Protein AF-0000000087667226 (afdb_homodimer)

Solvent-accessible surface area (backbone atoms only — not comparable to full-atom values): 12776 Å² total; per-residue (Å²): 130,54,71,68,56,54,49,50,52,36,51,47,30,36,56,50,12,54,42,50,45,32,61,71,40,35,58,61,20,32,36,84,83,14,40,40,36,32,63,51,97,90,36,82,41,79,30,47,42,67,56,47,51,52,58,41,58,73,46,82,51,55,62,91,86,65,77,75,61,69,46,78,76,43,79,46,76,50,92,55,28,33,45,32,34,33,36,38,60,54,98,90,40,44,33,44,33,42,36,34,32,42,50,54,97,90,37,68,24,31,49,33,38,40,39,29,66,59,133,131,53,71,67,56,52,51,50,51,34,52,47,32,36,55,50,14,55,42,50,44,32,61,70,40,36,58,60,22,34,36,84,83,13,40,40,35,33,63,51,96,89,35,82,42,80,30,46,40,66,56,48,50,51,58,40,58,73,45,83,51,56,61,90,86,65,77,76,62,69,45,79,78,44,80,46,77,50,92,53,28,34,46,31,33,35,37,37,59,56,98,92,40,45,34,44,32,42,36,34,31,42,49,52,97,91,38,70,26,30,50,34,37,40,38,28,66,58,133

pLDDT: mean 97.83, std 1.99, range [86.5, 99.0]

Nearest PDB structures (foldseek):
  3fka-assembly1_D  TM=9.225E-01  e=1.330E-14  Ruegeria pomeroyi DSS-3
  6w3w-assembly1_A  TM=7.739E-01  e=3.684E-07  synthetic construct
  2rcd-assembly2_C  TM=7.079E-01  e=7.218E-06  Pectobacterium atrosepticum SCRI1043
  4q53-assembly1_A  TM=7.037E-01  e=1.474E-05  Bacteroides uniformis ATCC 8492
  6bjt-assembly1_A  TM=6.567E-01  e=1.474E-05  Pseudomonas sp. EGD-AKN5

Secondary structure (DSSP, 8-state):
--HHHHHHHHHHHHHHHHHTT-HHHHHHHEEEEEEEEEEETTEEEEEEHHHHHHHHHTSPPPPTT----EEEEEEEEETTEEEEEEEEEETTEEEEEEEEEEEETTEEEEEEEEEEE--/--HHHHHHHHHHHHHHHHHTT-HHHHHHHEEEEEEEEEEETTEEEEEEHHHHHHHHHTSPPPPTT----EEEEEEEEETTEEEEEEEEEETTEEEEEEEEEEEETTEEEEEEEEEEE--

Structure (mmCIF, N/CA/C/O backbone):
data_AF-0000000087667226-model_v1
#
loop_
_entity.id
_entity.type
_entity.pdbx_description
1 polymer 'Nuclear transport factor 2 family protein'
#
loop_
_atom_site.group_PDB
_atom_site.id
_atom_site.type_symbol
_atom_site.label_atom_id
_atom_site.label_alt_id
_atom_site.label_comp_id
_atom_site.label_asym_id
_atom_site.label_entity_id
_atom_site.label_seq_id
_atom_site.pdbx_PDB_ins_code
_atom_site.Cartn_x
_atom_site.Cartn_y
_atom_site.Cartn_z
_atom_site.occupancy
_atom_site.B_iso_or_equiv
_atom_site.auth_seq_id
_atom_site.auth_comp_id
_atom_site.auth_asym_id
_atom_site.auth_atom_id
_atom_site.pdbx_PDB_model_num
ATOM 1 N N . MET A 1 1 ? 23.781 8.516 1.259 1 88.44 1 MET A N 1
ATOM 2 C CA . MET A 1 1 ? 22.531 8.445 1.999 1 88.44 1 MET A CA 1
ATOM 3 C C . MET A 1 1 ? 21.969 7.023 1.978 1 88.44 1 MET A C 1
ATOM 5 O O . MET A 1 1 ? 21.969 6.371 0.934 1 88.44 1 MET A O 1
ATOM 9 N N . SER A 1 2 ? 21.609 6.539 3.121 1 96.38 2 SER A N 1
ATOM 10 C CA . SER A 1 2 ? 21.047 5.195 3.168 1 96.38 2 SER A CA 1
ATOM 11 C C . SER A 1 2 ? 19.656 5.164 2.561 1 96.38 2 SER A C 1
ATOM 13 O O . SER A 1 2 ? 19.031 6.211 2.371 1 96.38 2 SER A O 1
ATOM 15 N N . GLU A 1 3 ? 19.219 4.004 2.145 1 98.06 3 GLU A N 1
ATOM 16 C CA . GLU A 1 3 ? 17.859 3.855 1.634 1 98.06 3 GLU A CA 1
ATOM 17 C C . GLU A 1 3 ? 16.828 4.324 2.658 1 98.06 3 GLU A C 1
ATOM 19 O O . GLU A 1 3 ? 15.852 4.984 2.307 1 98.06 3 GLU A O 1
ATOM 24 N N . GLU A 1 4 ? 17.031 3.941 3.918 1 98.31 4 GLU A N 1
ATOM 25 C CA . GLU A 1 4 ? 16.141 4.367 4.984 1 98.31 4 GLU A CA 1
ATOM 26 C C . GLU A 1 4 ? 16.094 5.887 5.094 1 98.31 4 GLU A C 1
ATOM 28 O O . GLU A 1 4 ? 15.016 6.473 5.254 1 98.31 4 GLU A O 1
ATOM 33 N N . GLN A 1 5 ? 17.188 6.543 5 1 98.25 5 GLN A N 1
ATOM 34 C CA . GLN A 1 5 ? 17.234 8 5.066 1 98.25 5 GLN A CA 1
ATOM 35 C C . GLN A 1 5 ? 16.5 8.625 3.889 1 98.25 5 GLN A C 1
ATOM 37 O O . GLN A 1 5 ? 15.797 9.625 4.055 1 98.25 5 GLN A O 1
ATOM 42 N N . ALA A 1 6 ? 16.734 8.047 2.752 1 98.69 6 ALA A N 1
ATOM 43 C CA . ALA A 1 6 ? 16.047 8.547 1.565 1 98.69 6 ALA A CA 1
ATOM 44 C C . ALA A 1 6 ? 14.531 8.422 1.712 1 98.69 6 ALA A C 1
ATOM 46 O O . ALA A 1 6 ? 13.789 9.336 1.347 1 98.69 6 ALA A O 1
ATOM 47 N N . ILE A 1 7 ? 14.047 7.348 2.256 1 98.88 7 ILE A N 1
ATOM 48 C CA . ILE A 1 7 ? 12.625 7.109 2.475 1 98.88 7 ILE A CA 1
ATOM 49 C C . ILE A 1 7 ? 12.094 8.086 3.521 1 98.88 7 ILE A C 1
ATOM 51 O O . ILE A 1 7 ? 11.023 8.68 3.34 1 98.88 7 ILE A O 1
ATOM 55 N N . ARG A 1 8 ? 12.852 8.266 4.57 1 98.75 8 ARG A N 1
ATOM 56 C CA . ARG A 1 8 ? 12.453 9.227 5.594 1 98.75 8 ARG A CA 1
ATOM 57 C C . ARG A 1 8 ? 12.312 10.625 5.008 1 98.75 8 ARG A C 1
ATOM 59 O O . ARG A 1 8 ? 11.422 11.383 5.406 1 98.75 8 ARG A O 1
ATOM 66 N N . ALA A 1 9 ? 13.203 10.969 4.121 1 98.62 9 ALA A N 1
ATOM 67 C CA . ALA A 1 9 ? 13.117 12.273 3.469 1 98.62 9 ALA A CA 1
ATOM 68 C C . ALA A 1 9 ? 11.82 12.414 2.68 1 98.62 9 ALA A C 1
ATOM 70 O O . ALA A 1 9 ? 11.211 13.484 2.664 1 98.62 9 ALA A O 1
ATOM 71 N N . VAL A 1 10 ? 11.367 11.367 2.029 1 98.94 10 VAL A N 1
ATOM 72 C CA . VAL A 1 10 ? 10.109 11.383 1.296 1 98.94 10 VAL A CA 1
ATOM 73 C C . VAL A 1 10 ? 8.945 11.586 2.268 1 98.94 10 VAL A C 1
ATOM 75 O O . VAL A 1 10 ? 8.039 12.375 2.004 1 98.94 10 VAL A O 1
ATOM 78 N N . ILE A 1 11 ? 8.984 10.875 3.406 1 98.81 11 ILE A N 1
ATOM 79 C CA . ILE A 1 11 ? 7.93 10.992 4.406 1 98.81 11 ILE A CA 1
ATOM 80 C C . ILE A 1 11 ? 7.887 12.414 4.953 1 98.81 11 ILE A C 1
ATOM 82 O O . ILE A 1 11 ? 6.809 12.969 5.184 1 98.81 11 ILE A O 1
ATOM 86 N N . HIS A 1 12 ? 9.023 13.008 5.148 1 98.12 12 HIS A N 1
ATOM 87 C CA . HIS A 1 12 ? 9.086 14.391 5.609 1 98.12 12 HIS A CA 1
ATOM 88 C C . HIS A 1 12 ? 8.469 15.336 4.59 1 98.12 12 HIS A C 1
ATOM 90 O O . HIS A 1 12 ? 7.742 16.266 4.957 1 98.12 12 HIS A O 1
ATOM 96 N N . LEU A 1 13 ? 8.789 15.141 3.311 1 98.56 13 LEU A N 1
ATOM 97 C CA . LEU A 1 13 ? 8.164 15.945 2.262 1 98.56 13 LEU A CA 1
ATOM 98 C C . LEU A 1 13 ? 6.645 15.836 2.324 1 98.56 13 LEU A C 1
ATOM 100 O O . LEU A 1 13 ? 5.945 16.844 2.195 1 98.56 13 LEU A O 1
ATOM 104 N N . TYR A 1 14 ? 6.148 14.633 2.523 1 98.88 14 TYR A N 1
ATOM 105 C CA . TYR A 1 14 ? 4.715 14.367 2.58 1 98.88 14 TYR A CA 1
ATOM 106 C C . TYR A 1 14 ? 4.07 15.094 3.756 1 98.88 14 TYR A C 1
ATOM 108 O O . TYR A 1 14 ? 3.178 15.922 3.568 1 98.88 14 TYR A O 1
ATOM 116 N N . VAL A 1 15 ? 4.598 14.828 4.977 1 98.62 15 VAL A N 1
ATOM 117 C CA . VAL A 1 15 ? 3.967 15.352 6.184 1 98.62 15 VAL A CA 1
ATOM 118 C C . VAL A 1 15 ? 4.098 16.875 6.223 1 98.62 15 VAL A C 1
ATOM 120 O O . VAL A 1 15 ? 3.135 17.578 6.531 1 98.62 15 VAL A O 1
ATOM 123 N N . ASP A 1 16 ? 5.281 17.391 5.863 1 97.25 16 ASP A N 1
ATOM 124 C CA . ASP A 1 16 ? 5.457 18.844 5.789 1 97.25 16 ASP A CA 1
ATOM 125 C C . ASP A 1 16 ? 4.57 19.453 4.707 1 97.25 16 ASP A C 1
ATOM 127 O O . ASP A 1 16 ? 3.986 20.516 4.906 1 97.25 16 ASP A O 1
ATOM 131 N N . GLY A 1 17 ? 4.535 18.781 3.555 1 98.44 17 GLY A N 1
ATOM 132 C CA . GLY A 1 17 ? 3.676 19.25 2.48 1 98.44 17 GLY A CA 1
ATOM 133 C C . GLY A 1 17 ? 2.223 19.391 2.895 1 98.44 17 GLY A C 1
ATOM 134 O O . GLY A 1 17 ? 1.556 20.359 2.535 1 98.44 17 GLY A O 1
ATOM 135 N N . MET A 1 18 ? 1.731 18.422 3.615 1 98.44 18 MET A N 1
ATOM 136 C CA . MET A 1 18 ? 0.368 18.469 4.137 1 98.44 18 MET A CA 1
ATOM 137 C C . MET A 1 18 ? 0.204 19.609 5.133 1 98.44 18 MET A C 1
ATOM 139 O O . MET A 1 18 ? -0.714 20.422 5.008 1 98.44 18 MET A O 1
ATOM 143 N N . ALA A 1 19 ? 1.109 19.703 6.121 1 97.69 19 ALA A N 1
ATOM 144 C CA . ALA A 1 19 ? 1.004 20.656 7.223 1 97.69 19 ALA A CA 1
ATOM 145 C C . ALA A 1 19 ? 1.061 22.094 6.711 1 97.69 19 ALA A C 1
ATOM 147 O O . ALA A 1 19 ? 0.353 22.969 7.215 1 97.69 19 ALA A O 1
ATOM 148 N N . PHE A 1 20 ? 1.845 22.328 5.645 1 97.94 20 PHE A N 1
ATOM 149 C CA . PHE A 1 20 ? 2.105 23.703 5.238 1 97.94 20 PHE A CA 1
ATOM 150 C C . PHE A 1 20 ? 1.522 23.984 3.857 1 97.94 20 PHE A C 1
ATOM 152 O O . PHE A 1 20 ? 1.883 24.969 3.213 1 97.94 20 PHE A O 1
ATOM 159 N N . ALA A 1 21 ? 0.718 23.109 3.357 1 97.81 21 ALA A N 1
ATOM 160 C CA . ALA A 1 21 ? 0.056 23.234 2.062 1 97.81 21 ALA A CA 1
ATOM 161 C C . ALA A 1 21 ? 1.069 23.516 0.953 1 97.81 21 ALA A C 1
ATOM 163 O O . ALA A 1 21 ? 0.921 24.469 0.19 1 97.81 21 ALA A O 1
ATOM 164 N N . ASN A 1 22 ? 2.078 22.734 0.959 1 98.19 22 ASN A N 1
ATOM 165 C CA . ASN A 1 22 ? 3.145 22.844 -0.032 1 98.19 22 ASN A CA 1
ATOM 166 C C . ASN A 1 22 ? 2.926 21.875 -1.191 1 98.19 22 ASN A C 1
ATOM 168 O O . ASN A 1 22 ? 3.396 20.734 -1.154 1 98.19 22 ASN A O 1
ATOM 172 N N . GLU A 1 23 ? 2.287 22.344 -2.225 1 98.5 23 GLU A N 1
ATOM 173 C CA . GLU A 1 23 ? 1.884 21.5 -3.346 1 98.5 23 GLU A CA 1
ATOM 174 C C . GLU A 1 23 ? 3.098 20.891 -4.039 1 98.5 23 GLU A C 1
ATOM 176 O O . GLU A 1 23 ? 3.129 19.688 -4.305 1 98.5 23 GLU A O 1
ATOM 181 N N . PRO A 1 24 ? 4.164 21.656 -4.363 1 98.56 24 PRO A N 1
ATOM 182 C CA . PRO A 1 24 ? 5.336 21.047 -5 1 98.56 24 PRO A CA 1
ATOM 183 C C . PRO A 1 24 ? 5.934 19.906 -4.172 1 98.56 24 PRO A C 1
ATOM 185 O O . PRO A 1 24 ? 6.352 18.891 -4.727 1 98.56 24 PRO A O 1
ATOM 188 N N . ALA A 1 25 ? 6.004 20.031 -2.869 1 98.62 25 ALA A N 1
ATOM 189 C CA . ALA A 1 25 ? 6.527 18.984 -1.999 1 98.62 25 ALA A CA 1
ATOM 190 C C . ALA A 1 25 ? 5.684 17.719 -2.094 1 98.62 25 ALA A C 1
ATOM 192 O O . ALA A 1 25 ? 6.219 16.609 -2.156 1 98.62 25 ALA A O 1
ATOM 193 N N . LEU A 1 26 ? 4.34 17.922 -2.104 1 98.88 26 LEU A N 1
ATOM 194 C CA . LEU A 1 26 ? 3.434 16.781 -2.189 1 98.88 26 LEU A CA 1
ATOM 195 C C . LEU A 1 26 ? 3.566 16.094 -3.535 1 98.88 26 LEU A C 1
ATOM 197 O O . LEU A 1 26 ? 3.576 14.852 -3.602 1 98.88 26 LEU A O 1
ATOM 201 N N . LYS A 1 27 ? 3.715 16.875 -4.594 1 98.75 27 LYS A N 1
ATOM 202 C CA . LYS A 1 27 ? 3.869 16.297 -5.926 1 98.75 27 LYS A CA 1
ATOM 203 C C . LYS A 1 27 ? 5.195 15.562 -6.055 1 98.75 27 LYS A C 1
ATOM 205 O O . LYS A 1 27 ? 5.312 14.617 -6.836 1 98.75 27 LYS A O 1
ATOM 210 N N . LYS A 1 28 ? 6.184 15.984 -5.332 1 98.56 28 LYS A N 1
ATOM 211 C CA . LYS A 1 28 ? 7.473 15.305 -5.309 1 98.56 28 LYS A CA 1
ATOM 212 C C . LYS A 1 28 ? 7.395 14.008 -4.496 1 98.56 28 LYS A C 1
ATOM 214 O O . LYS A 1 28 ? 8.031 13.016 -4.844 1 98.56 28 LYS A O 1
ATOM 219 N N . ALA A 1 29 ? 6.621 13.977 -3.412 1 98.88 29 ALA A N 1
ATOM 220 C CA . ALA A 1 29 ? 6.535 12.844 -2.498 1 98.88 29 ALA A CA 1
ATOM 221 C C . ALA A 1 29 ? 5.723 11.703 -3.113 1 98.88 29 ALA A C 1
ATOM 223 O O . ALA A 1 29 ? 6.047 10.531 -2.932 1 98.88 29 ALA A O 1
ATOM 224 N N . PHE A 1 30 ? 4.664 12.055 -3.918 1 98.94 30 PHE A N 1
ATOM 225 C CA . PHE A 1 30 ? 3.732 11.062 -4.441 1 98.94 30 PHE A CA 1
ATOM 226 C C . PHE A 1 30 ? 3.939 10.859 -5.941 1 98.94 30 PHE A C 1
ATOM 228 O O . PHE A 1 30 ? 4.117 11.828 -6.68 1 98.94 30 PHE A O 1
ATOM 235 N N . HIS A 1 31 ? 3.951 9.609 -6.352 1 98.88 31 HIS A N 1
ATOM 236 C CA . HIS A 1 31 ? 3.836 9.336 -7.781 1 98.88 31 HIS A CA 1
ATOM 237 C C . HIS A 1 31 ? 2.545 9.914 -8.352 1 98.88 31 HIS A C 1
ATOM 239 O O . HIS A 1 31 ? 1.529 9.977 -7.656 1 98.88 31 HIS A O 1
ATOM 245 N N . ARG A 1 32 ? 2.582 10.289 -9.594 1 98.5 32 ARG A N 1
ATOM 246 C CA . ARG A 1 32 ? 1.44 10.953 -10.219 1 98.5 32 ARG A CA 1
ATOM 247 C C . ARG A 1 32 ? 0.219 10.039 -10.227 1 98.5 32 ARG A C 1
ATOM 249 O O . ARG A 1 32 ? -0.918 10.516 -10.195 1 98.5 32 ARG A O 1
ATOM 256 N N . GLN A 1 33 ? 0.373 8.719 -10.227 1 98.56 33 GLN A N 1
ATOM 257 C CA . GLN A 1 33 ? -0.72 7.758 -10.32 1 98.56 33 GLN A CA 1
ATOM 258 C C . GLN A 1 33 ? -1.116 7.238 -8.945 1 98.56 33 GLN A C 1
ATOM 260 O O . GLN A 1 33 ? -1.946 6.336 -8.828 1 98.56 33 GLN A O 1
ATOM 265 N N . ALA A 1 34 ? -0.524 7.777 -7.902 1 98.88 34 ALA A N 1
ATOM 266 C CA . ALA A 1 34 ? -0.782 7.289 -6.551 1 98.88 34 ALA A CA 1
ATOM 267 C C . ALA A 1 34 ? -2.256 7.438 -6.188 1 98.88 34 ALA A C 1
ATOM 269 O O . ALA A 1 34 ? -2.924 8.367 -6.645 1 98.88 34 ALA A O 1
ATOM 270 N N . ALA A 1 35 ? -2.736 6.551 -5.383 1 98.81 35 ALA A N 1
ATOM 271 C CA . ALA A 1 35 ? -4.082 6.637 -4.82 1 98.81 35 ALA A CA 1
ATOM 272 C C . ALA A 1 35 ? -4.035 6.797 -3.305 1 98.81 35 ALA A C 1
ATOM 274 O O . ALA A 1 35 ? -3.135 6.27 -2.646 1 98.81 35 ALA A O 1
ATOM 275 N N . ILE A 1 36 ? -4.926 7.492 -2.77 1 98.94 36 ILE A N 1
ATOM 276 C CA . ILE A 1 36 ? -5.156 7.668 -1.34 1 98.94 36 ILE A CA 1
ATOM 277 C C . ILE A 1 36 ? -6.492 7.035 -0.95 1 98.94 36 ILE A C 1
ATOM 279 O O . ILE A 1 36 ? -7.547 7.453 -1.435 1 98.94 36 ILE A O 1
ATOM 283 N N . VAL A 1 37 ? -6.441 6.09 -0.077 1 98.94 37 VAL A N 1
ATOM 284 C CA . VAL A 1 37 ? -7.617 5.262 0.166 1 98.94 37 VAL A CA 1
ATOM 285 C C . VAL A 1 37 ? -7.848 5.117 1.668 1 98.94 37 VAL A C 1
ATOM 287 O O . VAL A 1 37 ? -6.895 4.961 2.438 1 98.94 37 VAL A O 1
ATOM 290 N N . GLY A 1 38 ? -8.992 5.168 2.131 1 98.88 38 GLY A N 1
ATOM 291 C CA . GLY A 1 38 ? -9.391 4.934 3.508 1 98.88 38 GLY A CA 1
ATOM 292 C C . GLY A 1 38 ? -10.891 5.07 3.73 1 98.88 38 GLY A C 1
ATOM 293 O O . GLY A 1 38 ? -11.648 5.258 2.777 1 98.88 38 GLY A O 1
ATOM 294 N N . ASN A 1 39 ? -11.336 4.785 4.926 1 98.56 39 ASN A N 1
ATOM 295 C CA . ASN A 1 39 ? -12.719 5.07 5.312 1 98.56 39 ASN A CA 1
ATOM 296 C C . ASN A 1 39 ? -12.859 6.48 5.887 1 98.56 39 ASN A C 1
ATOM 298 O O . ASN A 1 39 ? -12.141 6.852 6.816 1 98.56 39 ASN A O 1
ATOM 302 N N . PHE A 1 40 ? -13.688 7.184 5.242 1 97.31 40 PHE A N 1
ATOM 303 C CA . PHE A 1 40 ? -13.953 8.547 5.699 1 97.31 40 PHE A CA 1
ATOM 304 C C . PHE A 1 40 ? -15.453 8.789 5.824 1 97.31 40 PHE A C 1
ATOM 306 O O . PHE A 1 40 ? -16.188 8.672 4.844 1 97.31 40 PHE A O 1
ATOM 313 N N . GLN A 1 41 ? -15.906 9.148 7.059 1 91.81 41 GLN A N 1
ATOM 314 C CA . GLN A 1 41 ? -17.297 9.469 7.332 1 91.81 41 GLN A CA 1
ATOM 315 C C . GLN A 1 41 ? -18.219 8.344 6.871 1 91.81 41 GLN A C 1
ATOM 317 O O . GLN A 1 41 ? -19.203 8.586 6.156 1 91.81 41 GLN A O 1
ATOM 322 N N . GLY A 1 42 ? -17.781 7.164 7.051 1 91.69 42 GLY A N 1
ATOM 323 C CA . GLY A 1 42 ? -18.641 6.004 6.883 1 91.69 42 GLY A CA 1
ATOM 324 C C . GLY A 1 42 ? -18.594 5.418 5.484 1 91.69 42 GLY A C 1
ATOM 325 O O . GLY A 1 42 ? -19.312 4.469 5.176 1 91.69 42 GLY A O 1
ATOM 326 N N . ALA A 1 43 ? -17.781 5.969 4.594 1 96.88 43 ALA A N 1
ATOM 327 C CA . ALA A 1 43 ? -17.672 5.449 3.234 1 96.88 43 ALA A CA 1
ATOM 328 C C . ALA A 1 43 ? -16.203 5.32 2.812 1 96.88 43 ALA A C 1
ATOM 330 O O . ALA A 1 43 ? -15.344 6.016 3.346 1 96.88 43 ALA A O 1
ATOM 331 N N . VAL A 1 44 ? -16.016 4.434 1.842 1 98.44 44 VAL A N 1
ATOM 332 C CA . VAL A 1 44 ? -14.68 4.312 1.275 1 98.44 44 VAL A CA 1
ATOM 333 C C . VAL A 1 44 ? -14.359 5.555 0.451 1 98.44 44 VAL A C 1
ATOM 335 O O . VAL A 1 44 ? -15.125 5.938 -0.437 1 98.44 44 VAL A O 1
ATOM 338 N N . GLU A 1 45 ? -13.336 6.188 0.767 1 98.69 45 GLU A N 1
ATOM 339 C CA . GLU A 1 45 ? -12.773 7.281 -0.024 1 98.69 45 GLU A CA 1
ATOM 340 C C . GLU A 1 45 ? -11.609 6.801 -0.884 1 98.69 45 GLU A C 1
ATOM 342 O O . GLU A 1 45 ? -10.734 6.074 -0.406 1 98.69 45 GLU A O 1
ATOM 347 N N . TRP A 1 46 ? -11.672 7.137 -2.131 1 98.75 46 TRP A N 1
ATOM 348 C CA . TRP A 1 46 ? -10.617 6.867 -3.109 1 98.75 46 TRP A CA 1
ATOM 349 C C . TRP A 1 46 ? -10.25 8.133 -3.873 1 98.75 46 TRP A C 1
ATOM 351 O O . TRP A 1 46 ? -11.016 8.602 -4.727 1 98.75 46 TRP A O 1
ATOM 361 N N . LEU A 1 47 ? -9.062 8.68 -3.58 1 98.88 47 LEU A N 1
ATOM 362 C CA . LEU A 1 47 ? -8.633 9.922 -4.215 1 98.88 47 LEU A CA 1
ATOM 363 C C . LEU A 1 47 ? -7.418 9.688 -5.102 1 98.88 47 LEU A C 1
ATOM 365 O O . LEU A 1 47 ? -6.535 8.898 -4.758 1 98.88 47 LEU A O 1
ATOM 369 N N . SER A 1 48 ? -7.449 10.398 -6.191 1 98.81 48 SER A N 1
ATOM 370 C CA . SER A 1 48 ? -6.191 10.547 -6.918 1 98.81 48 SER A CA 1
ATOM 371 C C . SER A 1 48 ? -5.215 11.445 -6.16 1 98.81 48 SER A C 1
ATOM 373 O O . SER A 1 48 ? -5.609 12.148 -5.23 1 98.81 48 SER A O 1
ATOM 375 N N . ARG A 1 49 ? -3.984 11.367 -6.551 1 98.81 49 ARG A N 1
ATOM 376 C CA . ARG A 1 49 ? -2.994 12.273 -5.984 1 98.81 49 ARG A CA 1
ATOM 377 C C . ARG A 1 49 ? -3.465 13.727 -6.078 1 98.81 49 ARG A C 1
ATOM 379 O O . ARG A 1 49 ? -3.379 14.477 -5.102 1 98.81 49 ARG A O 1
ATOM 386 N N . ASP A 1 50 ? -3.99 14.141 -7.242 1 98.81 50 ASP A N 1
ATOM 387 C CA . ASP A 1 50 ? -4.359 15.531 -7.457 1 98.81 50 ASP A CA 1
ATOM 388 C C . ASP A 1 50 ? -5.566 15.922 -6.605 1 98.81 50 ASP A C 1
ATOM 390 O O . ASP A 1 50 ? -5.625 17.031 -6.07 1 98.81 50 ASP A O 1
ATOM 394 N N . GLU A 1 51 ? -6.516 15.047 -6.512 1 98.88 51 GLU A N 1
ATOM 395 C CA . GLU A 1 51 ? -7.66 15.297 -5.641 1 98.88 51 GLU A CA 1
ATOM 396 C C . GLU A 1 51 ? -7.227 15.422 -4.184 1 98.88 51 GLU A C 1
ATOM 398 O O . GLU A 1 51 ? -7.73 16.281 -3.451 1 98.88 51 GLU A O 1
ATOM 403 N N . PHE A 1 52 ? -6.367 14.555 -3.758 1 98.88 52 PHE A N 1
ATOM 404 C CA . PHE A 1 52 ? -5.824 14.594 -2.404 1 98.88 52 PHE A CA 1
ATOM 405 C C . PHE A 1 52 ? -5.125 15.922 -2.141 1 98.88 52 PHE A C 1
ATOM 407 O O . PHE A 1 52 ? -5.398 16.578 -1.139 1 98.88 52 PHE A O 1
ATOM 414 N N . ILE A 1 53 ? -4.277 16.281 -3.068 1 98.81 53 ILE A N 1
ATOM 415 C CA . ILE A 1 53 ? -3.531 17.531 -2.928 1 98.81 53 ILE A CA 1
ATOM 416 C C . ILE A 1 53 ? -4.5 18.719 -2.893 1 98.81 53 ILE A C 1
ATOM 418 O O . ILE A 1 53 ? -4.344 19.625 -2.082 1 98.81 53 ILE A O 1
ATOM 422 N N . ALA A 1 54 ? -5.52 18.703 -3.746 1 98.75 54 ALA A N 1
ATOM 423 C CA . ALA A 1 54 ? -6.523 19.766 -3.748 1 98.75 54 ALA A CA 1
ATOM 424 C C . ALA A 1 54 ? -7.211 19.875 -2.391 1 98.75 54 ALA A C 1
ATOM 426 O O . ALA A 1 54 ? -7.488 20.969 -1.914 1 98.75 54 ALA A O 1
ATOM 427 N N . SER A 1 55 ? -7.492 18.734 -1.799 1 98.06 55 SER A N 1
ATOM 428 C CA . SER A 1 55 ? -8.141 18.719 -0.492 1 98.06 55 SER A CA 1
ATOM 429 C C . SER A 1 55 ? -7.25 19.344 0.575 1 98.06 55 SER A C 1
ATOM 431 O O . SER A 1 55 ? -7.738 20 1.498 1 98.06 55 SER A O 1
ATOM 433 N N . ILE A 1 56 ? -5.949 19.078 0.516 1 98.38 56 ILE A N 1
ATOM 434 C CA . ILE A 1 56 ? -4.984 19.672 1.438 1 98.38 56 ILE A CA 1
ATOM 435 C C . ILE A 1 56 ? -4.934 21.172 1.232 1 98.38 56 ILE A C 1
ATOM 437 O O . ILE A 1 56 ? -4.965 21.938 2.197 1 98.38 56 ILE A O 1
ATOM 441 N N . MET A 1 57 ? -4.918 21.594 -0.034 1 98.12 57 MET A N 1
ATOM 442 C CA . MET A 1 57 ? -4.777 23.016 -0.38 1 98.12 57 MET A CA 1
ATOM 443 C C . MET A 1 57 ? -6.008 23.797 0.05 1 98.12 57 MET A C 1
ATOM 445 O O . MET A 1 57 ? -5.957 25.016 0.172 1 98.12 57 MET A O 1
ATOM 449 N N . ALA A 1 58 ? -7.082 23.172 0.235 1 97.81 58 ALA A N 1
ATOM 450 C CA . ALA A 1 58 ? -8.328 23.812 0.632 1 97.81 58 ALA A CA 1
ATOM 451 C C . ALA A 1 58 ? -8.312 24.172 2.111 1 97.81 58 ALA A C 1
ATOM 453 O O . ALA A 1 58 ? -9.148 24.953 2.574 1 97.81 58 ALA A O 1
ATOM 454 N N . GLU A 1 59 ? -7.355 23.609 2.896 1 96.88 59 GLU A N 1
ATOM 455 C CA . GLU A 1 59 ? -7.223 23.906 4.32 1 96.88 59 GLU A CA 1
ATOM 456 C C . GLU A 1 59 ? -6.172 24.984 4.57 1 96.88 59 GLU A C 1
ATOM 458 O O . GLU A 1 59 ? -5.273 25.172 3.748 1 96.88 59 GLU A O 1
ATOM 463 N N . ALA A 1 60 ? -6.266 25.625 5.723 1 96.12 60 ALA A N 1
ATOM 464 C CA . ALA A 1 60 ? -5.258 26.625 6.09 1 96.12 60 ALA A CA 1
ATOM 465 C C . ALA A 1 60 ? -3.947 25.953 6.488 1 96.12 60 ALA A C 1
ATOM 467 O O . ALA A 1 60 ? -3.945 24.984 7.262 1 96.12 60 ALA A O 1
ATOM 468 N N . PRO A 1 61 ? -2.854 26.469 5.949 1 96.88 61 PRO A N 1
ATOM 469 C CA . PRO A 1 61 ? -1.567 25.906 6.375 1 96.88 61 PRO A CA 1
ATOM 470 C C . PRO A 1 61 ? -1.261 26.188 7.844 1 96.88 61 PRO A C 1
ATOM 472 O O . PRO A 1 61 ? -1.813 27.125 8.43 1 96.88 61 PRO A O 1
ATOM 475 N N . ALA A 1 62 ? -0.433 25.344 8.422 1 96.31 62 ALA A N 1
ATOM 476 C CA . ALA A 1 62 ? 0.06 25.578 9.773 1 96.31 62 ALA A CA 1
ATOM 477 C C . ALA A 1 62 ? 0.885 26.859 9.844 1 96.31 62 ALA A C 1
ATOM 479 O O . ALA A 1 62 ? 1.436 27.312 8.836 1 96.31 62 ALA A O 1
ATOM 480 N N . ALA A 1 63 ? 0.95 27.391 11.07 1 95.5 63 ALA A N 1
ATOM 481 C CA . ALA A 1 63 ? 1.757 28.594 11.289 1 95.5 63 ALA A CA 1
ATOM 482 C C . ALA A 1 63 ? 3.24 28.297 11.094 1 95.5 63 ALA A C 1
ATOM 484 O O . ALA A 1 63 ? 3.699 27.172 11.359 1 95.5 63 ALA A O 1
ATOM 485 N N . PRO A 1 64 ? 3.936 29.344 10.594 1 92.25 64 PRO A N 1
ATOM 486 C CA . PRO A 1 64 ? 5.383 29.156 10.5 1 92.25 64 PRO A CA 1
ATOM 487 C C . PRO A 1 64 ? 6.008 28.703 11.82 1 92.25 64 PRO A C 1
ATOM 489 O O . PRO A 1 64 ? 5.609 29.172 12.891 1 92.25 64 PRO A O 1
ATOM 492 N N . GLY A 1 65 ? 6.879 27.766 11.719 1 92.88 65 GLY A N 1
ATOM 493 C CA . GLY A 1 65 ? 7.57 27.281 12.898 1 92.88 65 GLY A CA 1
ATOM 494 C C . GLY A 1 65 ? 6.891 26.078 13.539 1 92.88 65 GLY A C 1
ATOM 495 O O . GLY A 1 65 ? 7.449 25.453 14.445 1 92.88 65 GLY A O 1
ATOM 496 N N . THR A 1 66 ? 5.68 25.781 13.148 1 95.94 66 THR A N 1
ATOM 497 C CA . THR A 1 66 ? 4.984 24.594 13.656 1 95.94 66 THR A CA 1
ATOM 498 C C . THR A 1 66 ? 5.781 23.328 13.352 1 95.94 66 THR A C 1
ATOM 500 O O . THR A 1 66 ? 6.324 23.172 12.258 1 95.94 66 THR A O 1
ATOM 503 N N . GLN A 1 67 ? 5.879 22.484 14.352 1 96.31 67 GLN A N 1
ATOM 504 C CA . GLN A 1 67 ? 6.406 21.141 14.125 1 96.31 67 GLN A CA 1
ATOM 505 C C . GLN A 1 67 ? 5.281 20.125 13.938 1 96.31 67 GLN A C 1
ATOM 507 O O . GLN A 1 67 ? 4.625 19.734 14.906 1 96.31 67 GLN A O 1
ATOM 512 N N . PRO A 1 68 ? 5.086 19.766 12.742 1 96.75 68 PRO A N 1
ATOM 513 C CA . PRO A 1 68 ? 3.996 18.812 12.523 1 96.75 68 PRO A CA 1
ATOM 514 C C . PRO A 1 68 ? 4.215 17.484 13.25 1 96.75 68 PRO A C 1
ATOM 516 O O . PRO A 1 68 ? 5.348 17.016 13.352 1 96.75 68 PRO A O 1
ATOM 519 N N . LEU A 1 69 ? 3.131 16.891 13.742 1 97.56 69 LEU A N 1
ATOM 520 C CA . LEU A 1 69 ? 3.23 15.539 14.305 1 97.56 69 LEU A CA 1
ATOM 521 C C . LEU A 1 69 ? 3.594 14.523 13.227 1 97.56 69 LEU A C 1
ATOM 523 O O . LEU A 1 69 ? 2.941 14.469 12.188 1 97.56 69 LEU A O 1
ATOM 527 N N . MET A 1 70 ? 4.543 13.82 13.438 1 98.06 70 MET A N 1
ATOM 528 C CA . MET A 1 70 ? 5.02 12.742 12.578 1 98.06 70 MET A CA 1
ATOM 529 C C . MET A 1 70 ? 5.75 11.68 13.391 1 98.06 70 MET A C 1
ATOM 531 O O . MET A 1 70 ? 6.785 11.961 14 1 98.06 70 MET A O 1
ATOM 535 N N . GLU A 1 71 ? 5.211 10.594 13.508 1 98.5 71 GLU A N 1
ATOM 536 C CA . GLU A 1 71 ? 5.855 9.445 14.148 1 98.5 71 GLU A CA 1
ATOM 537 C C . GLU A 1 71 ? 5.965 8.273 13.18 1 98.5 71 GLU A C 1
ATOM 539 O O . GLU A 1 71 ? 4.98 7.578 12.914 1 98.5 71 GLU A O 1
ATOM 544 N N . ILE A 1 72 ? 7.148 8.062 12.656 1 98.69 72 ILE A N 1
ATOM 545 C CA . ILE A 1 72 ? 7.391 6.902 11.805 1 98.69 72 ILE A CA 1
ATOM 546 C C . ILE A 1 72 ? 7.555 5.652 12.672 1 98.69 72 ILE A C 1
ATOM 548 O O . ILE A 1 72 ? 8.547 5.516 13.383 1 98.69 72 ILE A O 1
ATOM 552 N N . GLU A 1 73 ? 6.656 4.738 12.555 1 98.38 73 GLU A N 1
ATOM 553 C CA . GLU A 1 73 ? 6.609 3.604 13.477 1 98.38 73 GLU A CA 1
ATOM 554 C C . GLU A 1 73 ? 7.234 2.359 12.852 1 98.38 73 GLU A C 1
ATOM 556 O O . GLU A 1 73 ? 7.691 1.465 13.562 1 98.38 73 GLU A O 1
ATOM 561 N N . MET A 1 74 ? 7.246 2.352 11.578 1 97.69 74 MET A N 1
ATOM 562 C CA . MET A 1 74 ? 7.742 1.178 10.867 1 97.69 74 MET A CA 1
ATOM 563 C C . MET A 1 74 ? 8.266 1.56 9.484 1 97.69 74 MET A C 1
ATOM 565 O O . MET A 1 74 ? 7.66 2.379 8.797 1 97.69 74 MET A O 1
ATOM 569 N N . ILE A 1 75 ? 9.43 1.083 9.133 1 98.56 75 ILE A N 1
ATOM 570 C CA . ILE A 1 75 ? 9.961 1.102 7.773 1 98.56 75 ILE A CA 1
ATOM 571 C C . ILE A 1 75 ? 10.461 -0.29 7.395 1 98.56 75 ILE A C 1
ATOM 573 O O . ILE A 1 75 ? 11.375 -0.821 8.031 1 98.56 75 ILE A O 1
ATOM 577 N N . GLU A 1 76 ? 9.844 -0.851 6.422 1 98.31 76 GLU A N 1
ATOM 578 C CA . GLU A 1 76 ? 10.281 -2.115 5.844 1 98.31 76 GLU A CA 1
ATOM 579 C C . GLU A 1 76 ? 10.742 -1.931 4.398 1 98.31 76 GLU A C 1
ATOM 581 O O . GLU A 1 76 ? 10.039 -1.328 3.588 1 98.31 76 GLU A O 1
ATOM 586 N N . ILE A 1 77 ? 11.93 -2.482 4.125 1 98.75 77 ILE A N 1
ATOM 587 C CA . ILE A 1 77 ? 12.492 -2.334 2.787 1 98.75 77 ILE A CA 1
ATOM 588 C C . ILE A 1 77 ? 12.789 -3.711 2.195 1 98.75 77 ILE A C 1
ATOM 590 O O . ILE A 1 77 ? 13.391 -4.559 2.855 1 98.75 77 ILE A O 1
ATOM 594 N N . THR A 1 78 ? 12.344 -3.977 1.035 1 98.56 78 THR A N 1
ATOM 595 C CA . THR A 1 78 ? 12.695 -5.141 0.23 1 98.56 78 THR A CA 1
ATOM 596 C C . THR A 1 78 ? 13.102 -4.719 -1.179 1 98.56 78 THR A C 1
ATOM 598 O O . THR A 1 78 ? 12.25 -4.418 -2.014 1 98.56 78 THR A O 1
ATOM 601 N N . GLY A 1 79 ? 14.414 -4.688 -1.424 1 97.94 79 GLY A N 1
ATOM 602 C CA . GLY A 1 79 ? 14.898 -4.234 -2.719 1 97.94 79 GLY A CA 1
ATOM 603 C C . GLY A 1 79 ? 14.477 -2.818 -3.055 1 97.94 79 GLY A C 1
ATOM 604 O O . GLY A 1 79 ? 14.828 -1.873 -2.348 1 97.94 79 GLY A O 1
ATOM 605 N N . ASP A 1 80 ? 13.641 -2.713 -4.121 1 98.62 80 ASP A N 1
ATOM 606 C CA . ASP A 1 80 ? 13.219 -1.414 -4.637 1 98.62 80 ASP A CA 1
ATOM 607 C C . ASP A 1 80 ? 11.812 -1.057 -4.141 1 98.62 80 ASP A C 1
ATOM 609 O O . ASP A 1 80 ? 11.148 -0.196 -4.723 1 98.62 80 ASP A O 1
ATOM 613 N N . THR A 1 81 ? 11.336 -1.721 -3.131 1 98.88 81 THR A N 1
ATOM 614 C CA . THR A 1 81 ? 10.031 -1.447 -2.543 1 98.88 81 THR A CA 1
ATOM 615 C C . THR A 1 81 ? 10.156 -1.204 -1.041 1 98.88 81 THR A C 1
ATOM 617 O O . THR A 1 81 ? 11.109 -1.667 -0.408 1 98.88 81 THR A O 1
ATOM 620 N N . ALA A 1 82 ? 9.172 -0.488 -0.533 1 98.94 82 ALA A N 1
ATOM 621 C CA . ALA A 1 82 ? 9.148 -0.248 0.908 1 98.94 82 ALA A CA 1
ATOM 622 C C . ALA A 1 82 ? 7.727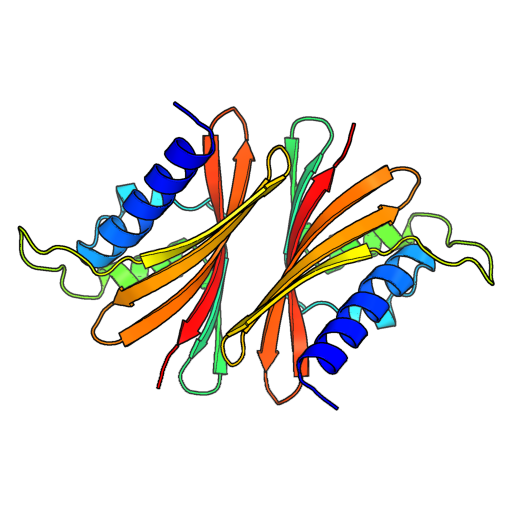 -0.031 1.405 1 98.94 82 ALA A C 1
ATOM 624 O O . ALA A 1 82 ? 6.859 0.419 0.652 1 98.94 82 ALA A O 1
ATOM 625 N N . SER A 1 83 ? 7.461 -0.37 2.6 1 98.81 83 SER A N 1
ATOM 626 C CA . SER A 1 83 ? 6.234 -0.092 3.338 1 98.81 83 SER A CA 1
ATOM 627 C C . SER A 1 83 ? 6.523 0.671 4.625 1 98.81 83 SER A C 1
ATOM 629 O O . SER A 1 83 ? 7.414 0.296 5.387 1 98.81 83 SER A O 1
ATOM 631 N N . VAL A 1 84 ? 5.84 1.758 4.836 1 98.88 84 VAL A N 1
ATOM 632 C CA . VAL A 1 84 ? 6.059 2.629 5.984 1 98.88 84 VAL A CA 1
ATOM 633 C C . VAL A 1 84 ? 4.742 2.84 6.73 1 98.88 84 VAL A C 1
ATOM 635 O O . VAL A 1 84 ? 3.697 3.041 6.109 1 98.88 84 VAL A O 1
ATOM 638 N N . ARG A 1 85 ? 4.746 2.793 8.008 1 98.88 85 ARG A N 1
ATOM 639 C CA . ARG A 1 85 ? 3.629 3.248 8.828 1 98.88 85 ARG A CA 1
ATOM 640 C C . ARG A 1 85 ? 3.988 4.527 9.578 1 98.88 85 ARG A C 1
ATOM 642 O O . ARG A 1 85 ? 5.004 4.582 10.273 1 98.88 85 ARG A O 1
ATOM 649 N N . VAL A 1 86 ? 3.193 5.504 9.469 1 98.81 86 VAL A N 1
ATOM 650 C CA . VAL A 1 86 ? 3.459 6.801 10.086 1 98.81 86 VAL A CA 1
ATOM 651 C C . VAL A 1 86 ? 2.184 7.336 10.734 1 98.81 86 VAL A C 1
ATOM 653 O O . VAL A 1 86 ? 1.095 7.211 10.164 1 98.81 86 VAL A O 1
ATOM 656 N N . ILE A 1 87 ? 2.297 7.863 11.914 1 98.81 87 ILE A N 1
ATOM 657 C CA . ILE A 1 87 ? 1.23 8.625 12.555 1 98.81 87 ILE A CA 1
ATOM 658 C C . ILE A 1 87 ? 1.387 10.109 12.227 1 98.81 87 ILE A C 1
ATOM 660 O O . ILE A 1 87 ? 2.488 10.656 12.312 1 98.81 87 ILE A O 1
ATOM 664 N N . ASP A 1 88 ? 0.32 10.68 11.812 1 98.56 88 ASP A N 1
ATOM 665 C CA . ASP A 1 88 ? 0.329 12.109 11.516 1 98.56 88 ASP A CA 1
ATOM 666 C C . ASP A 1 88 ? -1.004 12.758 11.883 1 98.56 88 ASP A C 1
ATOM 668 O O . ASP A 1 88 ? -1.921 12.078 12.352 1 98.56 88 ASP A O 1
ATOM 672 N N . GLU A 1 89 ? -1.015 14.07 11.828 1 97.44 89 GLU A N 1
ATOM 673 C CA . GLU A 1 89 ? -2.211 14.867 12.102 1 97.44 89 GLU A CA 1
ATOM 674 C C . GLU A 1 89 ? -2.422 15.93 11.023 1 97.44 89 GLU A C 1
ATOM 676 O O . GLU A 1 89 ? -1.466 16.562 10.57 1 97.44 89 GLU A O 1
ATOM 681 N N . PHE A 1 90 ? -3.627 16.062 10.641 1 96.81 90 PHE A N 1
ATOM 682 C CA . PHE A 1 90 ? -4.008 17.078 9.664 1 96.81 90 PHE A CA 1
ATOM 683 C C . PHE A 1 90 ? -5.43 17.562 9.922 1 96.81 90 PHE A 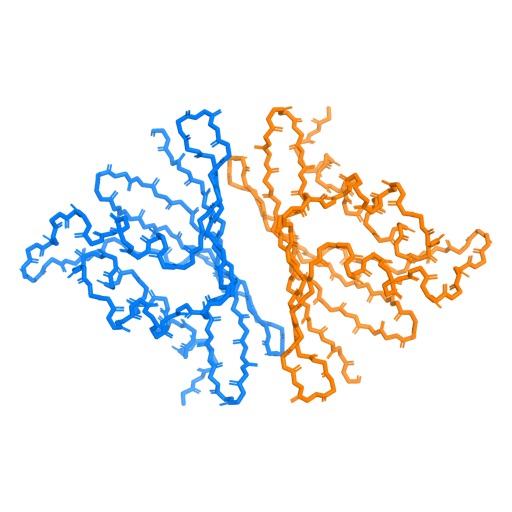C 1
ATOM 685 O O . PHE A 1 90 ? -6.344 16.75 10.102 1 96.81 90 PHE A O 1
ATOM 692 N N . ALA A 1 91 ? -5.578 18.891 9.945 1 93.81 91 ALA A N 1
ATOM 693 C CA . ALA A 1 91 ? -6.887 19.516 10.094 1 93.81 91 ALA A CA 1
ATOM 694 C C . ALA A 1 91 ? -7.598 19.016 11.344 1 93.81 91 ALA A C 1
ATOM 696 O O . ALA A 1 91 ? -8.805 18.75 11.312 1 93.81 91 ALA A O 1
ATOM 697 N N . GLY A 1 92 ? -6.809 18.719 12.367 1 94.19 92 GLY A N 1
ATOM 698 C CA . GLY A 1 92 ? -7.363 18.328 13.648 1 94.19 92 GLY A CA 1
ATOM 699 C C . GLY A 1 92 ? -7.664 16.844 13.742 1 94.19 92 GLY A C 1
ATOM 700 O O . GLY A 1 92 ? -8.164 16.375 14.758 1 94.19 92 GLY A O 1
ATOM 701 N N . MET A 1 93 ? -7.406 16.188 12.711 1 96.81 93 MET A N 1
ATOM 702 C CA . MET A 1 93 ? -7.66 14.742 12.664 1 96.81 93 MET A CA 1
ATOM 703 C C . MET A 1 93 ? -6.359 13.961 12.766 1 96.81 93 MET A C 1
ATOM 705 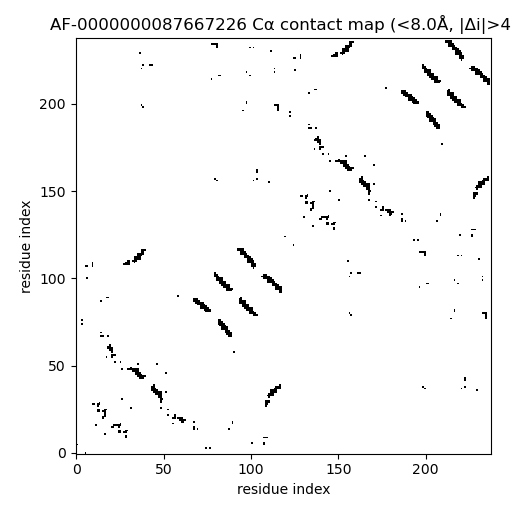O O . MET A 1 93 ? -5.348 14.352 12.18 1 96.81 93 MET A O 1
ATOM 709 N N . ARG A 1 94 ? -6.375 12.812 13.461 1 98.12 94 ARG A N 1
ATOM 710 C CA . ARG A 1 94 ? -5.211 11.945 13.609 1 98.12 94 ARG A CA 1
ATOM 711 C C . ARG A 1 94 ? -5.324 10.719 12.703 1 98.12 94 ARG A C 1
ATOM 713 O O . ARG A 1 94 ? -6.383 10.094 12.625 1 98.12 94 ARG A O 1
ATOM 720 N N . PHE A 1 95 ? -4.211 10.398 12.094 1 98.69 95 PHE A N 1
ATOM 721 C CA . PHE A 1 95 ? -4.203 9.305 11.133 1 98.69 95 PHE A CA 1
ATOM 722 C C . PHE A 1 95 ? -3.059 8.344 11.422 1 98.69 95 PHE A C 1
ATOM 724 O O . PHE A 1 95 ? -2.008 8.742 11.922 1 98.69 95 PHE A O 1
ATOM 731 N N . SER A 1 96 ? -3.271 7.098 11.18 1 98.81 96 SER A N 1
ATOM 732 C CA . SER A 1 96 ? -2.221 6.145 10.836 1 98.81 96 SER A CA 1
ATOM 733 C C . SER A 1 96 ? -2.195 5.871 9.336 1 98.81 96 SER A C 1
ATOM 735 O O . SER A 1 96 ? -3.178 5.379 8.773 1 98.81 96 SER A O 1
ATOM 737 N N . ASP A 1 97 ? -1.139 6.199 8.734 1 98.88 97 ASP A N 1
ATOM 738 C CA . ASP A 1 97 ? -0.987 5.973 7.301 1 98.88 97 ASP A CA 1
ATOM 739 C C . ASP A 1 97 ? -0.072 4.781 7.027 1 98.88 97 ASP A C 1
ATOM 741 O O . ASP A 1 97 ? 1.003 4.668 7.621 1 98.88 97 ASP A O 1
ATOM 745 N N . TYR A 1 98 ? -0.468 3.875 6.23 1 98.94 98 TYR A N 1
ATOM 746 C CA . TYR A 1 98 ? 0.426 2.955 5.535 1 98.94 98 TYR A CA 1
ATOM 747 C C . TYR A 1 98 ? 0.816 3.504 4.168 1 98.94 98 TYR A C 1
ATOM 749 O O . TYR A 1 98 ? -0.035 3.658 3.289 1 98.94 98 TYR A O 1
ATOM 757 N N . LEU A 1 99 ? 2.117 3.791 3.988 1 98.94 99 LEU A N 1
ATOM 758 C CA . LEU A 1 99 ? 2.639 4.305 2.727 1 98.94 99 LEU A CA 1
ATOM 759 C C . LEU A 1 99 ? 3.453 3.242 1.999 1 98.94 99 LEU A C 1
ATOM 761 O O . LEU A 1 99 ? 4.371 2.656 2.574 1 98.94 99 LEU A O 1
ATOM 765 N N . SER A 1 100 ? 3.061 2.941 0.767 1 98.94 100 SER A N 1
ATOM 766 C CA . SER A 1 100 ? 3.855 2.107 -0.127 1 98.94 100 SER A CA 1
ATOM 767 C C . SER A 1 100 ? 4.781 2.955 -0.996 1 98.94 100 SER A C 1
ATOM 769 O O . SER A 1 100 ? 4.34 3.91 -1.635 1 98.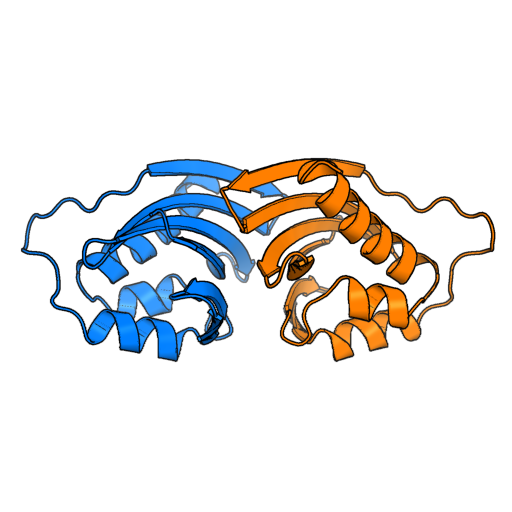94 100 SER A O 1
ATOM 771 N N . LEU A 1 101 ? 6.043 2.611 -1.006 1 98.94 101 LEU A N 1
ATOM 772 C CA . LEU A 1 101 ? 7.004 3.369 -1.796 1 98.94 101 LEU A CA 1
ATOM 773 C C . LEU A 1 101 ? 7.699 2.473 -2.814 1 98.94 101 LEU A C 1
ATOM 775 O O . LEU A 1 101 ? 7.977 1.305 -2.531 1 98.94 101 LEU A O 1
ATOM 779 N N . LEU A 1 102 ? 7.961 3.031 -3.943 1 98.94 102 LEU A N 1
ATOM 780 C CA . LEU A 1 102 ? 8.695 2.385 -5.027 1 98.94 102 LEU A CA 1
ATOM 781 C C . LEU A 1 102 ? 9.898 3.219 -5.441 1 98.94 102 LEU A C 1
ATOM 783 O O . LEU A 1 102 ? 9.805 4.441 -5.562 1 98.94 102 LEU A O 1
ATOM 787 N N . LYS A 1 103 ? 11.016 2.568 -5.508 1 98.81 103 LYS A N 1
ATOM 788 C CA . LYS A 1 103 ? 12.203 3.221 -6.059 1 98.81 103 LYS A CA 1
ATOM 789 C C . LYS A 1 103 ? 12.305 2.994 -7.562 1 98.81 103 LYS A C 1
ATOM 791 O O . LYS A 1 103 ? 12.336 1.852 -8.023 1 98.81 103 LYS A O 1
ATOM 796 N N . ALA A 1 104 ? 12.25 4 -8.305 1 98.25 104 ALA A N 1
ATOM 797 C CA . ALA A 1 104 ? 12.438 3.982 -9.758 1 98.25 104 ALA A CA 1
ATOM 798 C C . ALA A 1 104 ? 13.383 5.098 -10.195 1 98.25 104 ALA A C 1
ATOM 800 O O . ALA A 1 104 ? 13.305 6.223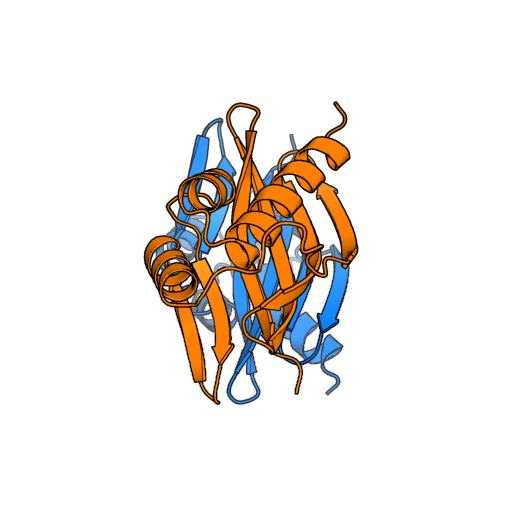 -9.703 1 98.25 104 ALA A O 1
ATOM 801 N N . ASP A 1 105 ? 14.328 4.738 -11.102 1 96.25 105 ASP A N 1
ATOM 802 C CA . ASP A 1 105 ? 15.312 5.691 -11.609 1 96.25 105 ASP A CA 1
ATOM 803 C C . ASP A 1 105 ? 16.031 6.402 -10.461 1 96.25 105 ASP A C 1
ATOM 805 O O . ASP A 1 105 ? 16.156 7.629 -10.461 1 96.25 105 ASP A O 1
ATOM 809 N N . GLY A 1 106 ? 16.25 5.656 -9.383 1 96.25 106 GLY A N 1
ATOM 810 C CA . GLY A 1 106 ? 17.062 6.129 -8.273 1 96.25 106 GLY A CA 1
ATOM 811 C C . GLY A 1 106 ? 16.281 6.973 -7.281 1 96.25 106 GLY A C 1
ATOM 812 O O . GLY A 1 106 ? 16.859 7.516 -6.332 1 96.25 106 GLY A O 1
ATOM 813 N N . ARG A 1 107 ? 15 7.02 -7.461 1 97.5 107 ARG A N 1
ATOM 814 C CA . ARG A 1 107 ? 14.203 7.895 -6.605 1 97.5 107 ARG A CA 1
ATOM 815 C C . ARG A 1 107 ? 13.055 7.133 -5.953 1 97.5 107 ARG A C 1
ATOM 817 O O . ARG A 1 107 ? 12.391 6.328 -6.609 1 97.5 107 ARG A O 1
ATOM 824 N N . TRP A 1 108 ? 12.883 7.363 -4.652 1 98.88 108 TRP A N 1
ATOM 825 C CA . TRP A 1 108 ? 11.742 6.824 -3.926 1 98.88 108 TRP A CA 1
ATOM 826 C C . TRP A 1 108 ? 10.531 7.746 -4.055 1 98.88 108 TRP A C 1
ATOM 828 O O . TRP A 1 108 ? 10.648 8.961 -3.912 1 98.88 108 TRP A O 1
ATOM 838 N N . THR A 1 109 ? 9.344 7.18 -4.309 1 98.88 109 THR A N 1
ATOM 839 C CA . THR A 1 109 ? 8.086 7.914 -4.289 1 98.88 109 THR A CA 1
ATOM 840 C C . THR A 1 109 ? 6.988 7.082 -3.629 1 98.88 109 THR A C 1
ATOM 842 O O . THR A 1 109 ? 7.078 5.852 -3.576 1 98.88 109 THR A O 1
ATOM 845 N N . ILE A 1 110 ? 6 7.738 -3.098 1 99 110 ILE A N 1
ATOM 846 C CA . ILE A 1 110 ? 4.824 7.059 -2.562 1 99 110 ILE A CA 1
ATOM 847 C C . ILE A 1 110 ? 3.889 6.668 -3.707 1 99 110 ILE A C 1
ATOM 849 O O . ILE A 1 110 ? 3.473 7.523 -4.492 1 99 110 ILE A O 1
ATOM 853 N N . VAL A 1 111 ? 3.543 5.406 -3.758 1 98.94 111 VAL A N 1
ATOM 854 C CA . VAL A 1 111 ? 2.689 4.945 -4.852 1 98.94 111 VAL A CA 1
ATOM 855 C C . VAL A 1 111 ? 1.291 4.641 -4.32 1 98.94 111 VAL A C 1
ATOM 857 O O . VAL A 1 111 ? 0.346 4.484 -5.098 1 98.94 111 VAL A O 1
ATOM 860 N N . ASN A 1 112 ? 1.132 4.516 -3.072 1 98.88 112 ASN A N 1
ATOM 861 C CA . ASN A 1 112 ? -0.172 4.316 -2.447 1 98.88 112 ASN A CA 1
ATOM 862 C C . ASN A 1 112 ? -0.178 4.793 -0.998 1 98.88 112 ASN A C 1
ATOM 864 O O . ASN A 1 112 ? 0.792 4.586 -0.267 1 98.88 112 ASN A O 1
ATOM 868 N N . LYS A 1 113 ? -1.18 5.438 -0.585 1 98.94 113 LYS A N 1
ATOM 869 C CA . LYS A 1 113 ? -1.474 5.766 0.807 1 98.94 113 LYS A CA 1
ATOM 870 C C . LYS A 1 113 ? -2.773 5.109 1.263 1 98.94 113 LYS A C 1
ATOM 872 O O . LYS A 1 113 ? -3.83 5.336 0.668 1 98.94 113 LYS A O 1
ATOM 877 N N . LEU A 1 114 ? -2.725 4.285 2.223 1 98.94 114 LEU A N 1
ATOM 878 C CA . LEU A 1 114 ? -3.855 3.748 2.971 1 98.94 114 LEU A CA 1
ATOM 879 C C . LEU A 1 114 ? -3.926 4.359 4.367 1 98.94 114 LEU A C 1
ATOM 881 O O . LEU A 1 114 ? -2.941 4.336 5.109 1 98.94 114 LEU A O 1
ATOM 885 N N . TYR A 1 115 ? -5.074 4.941 4.68 1 98.94 115 TYR A N 1
ATOM 886 C CA . TYR A 1 115 ? -5.074 5.633 5.965 1 98.94 115 TYR A CA 1
ATOM 887 C C . TYR A 1 115 ? -6.195 5.121 6.859 1 98.94 115 TYR A C 1
ATOM 889 O O . TYR A 1 115 ? -7.27 4.758 6.375 1 98.94 115 TYR A O 1
ATOM 897 N N . HIS A 1 116 ? -5.965 5.043 8.117 1 98.81 116 HIS A N 1
ATOM 898 C CA . HIS A 1 116 ? -6.945 4.863 9.18 1 98.81 116 HIS A CA 1
ATOM 899 C C . HIS A 1 116 ? -7.18 6.168 9.938 1 98.81 116 HIS A C 1
ATOM 901 O O . HIS A 1 116 ? -6.246 6.742 10.5 1 98.81 116 HIS A O 1
ATOM 907 N N . LEU A 1 117 ? -8.359 6.613 9.859 1 98.62 117 LEU A N 1
ATOM 908 C CA . LEU A 1 117 ? -8.742 7.789 10.633 1 98.62 117 LEU A CA 1
ATOM 909 C C . LEU A 1 117 ? -9.109 7.402 12.062 1 98.62 117 LEU A C 1
ATOM 911 O O . LEU A 1 117 ? -10.016 6.594 12.281 1 98.62 117 LEU A O 1
ATOM 915 N N . HIS A 1 118 ? -8.32 7.926 13.016 1 97.38 118 HIS A N 1
ATOM 916 C CA . HIS A 1 118 ? -8.594 7.641 14.414 1 97.38 118 HIS A CA 1
ATOM 917 C C . HIS A 1 118 ? -9.812 8.414 14.906 1 97.38 118 HIS A C 1
ATOM 919 O O . HIS A 1 118 ? -10.023 9.562 14.508 1 97.38 118 HIS A O 1
ATOM 925 N N . ALA A 1 119 ? -10.703 7.766 15.797 1 86.5 119 ALA A N 1
ATOM 926 C CA . ALA A 1 119 ? -11.875 8.406 16.391 1 86.5 119 ALA A CA 1
ATOM 927 C C . ALA A 1 119 ? -11.461 9.438 17.438 1 86.5 119 ALA A C 1
ATOM 929 O O . ALA A 1 119 ? -10.422 9.297 18.078 1 86.5 119 ALA A O 1
ATOM 930 N N . MET B 1 1 ? -14.312 -15.344 13.922 1 88.75 1 MET B N 1
ATOM 931 C CA . MET B 1 1 ? -13.047 -15.266 13.195 1 88.75 1 MET B CA 1
ATOM 932 C C . MET B 1 1 ? -12.297 -13.984 13.547 1 88.75 1 MET B C 1
ATOM 934 O O . MET B 1 1 ? -12.891 -12.906 13.602 1 88.75 1 MET B O 1
ATOM 938 N N . SER B 1 2 ? -11.055 -14.125 13.875 1 96.31 2 SER B N 1
ATOM 939 C CA . SER B 1 2 ? -10.273 -12.938 14.203 1 96.31 2 SER B CA 1
ATOM 940 C C . SER B 1 2 ? -9.992 -12.109 12.953 1 96.31 2 SER B C 1
ATOM 942 O O . SER B 1 2 ? -10.156 -12.586 11.828 1 96.31 2 SER B O 1
ATOM 944 N N . GLU B 1 3 ? -9.695 -10.852 13.141 1 98.06 3 GLU B N 1
ATOM 945 C CA . GLU B 1 3 ? -9.32 -10 12.016 1 98.06 3 GLU B CA 1
ATOM 946 C C . GLU B 1 3 ? -8.125 -10.578 11.258 1 98.06 3 GLU B C 1
ATOM 948 O O . GLU B 1 3 ? -8.102 -10.555 10.023 1 98.06 3 GLU B O 1
ATOM 953 N N . GLU B 1 4 ? -7.125 -11.047 12.008 1 98.31 4 GLU B N 1
ATOM 954 C CA . GLU B 1 4 ? -5.957 -11.656 11.375 1 98.31 4 GLU B CA 1
ATOM 955 C C . GLU B 1 4 ? -6.355 -12.859 10.523 1 98.31 4 GLU B C 1
ATOM 957 O O . GLU B 1 4 ? -5.855 -13.031 9.414 1 98.31 4 GLU B O 1
ATOM 962 N N . GLN B 1 5 ? -7.227 -13.68 10.984 1 98.25 5 GLN B N 1
ATOM 963 C CA . GLN B 1 5 ? -7.688 -14.836 10.234 1 98.25 5 GLN B CA 1
ATOM 964 C C . GLN B 1 5 ? -8.422 -14.414 8.961 1 98.25 5 GLN B C 1
ATOM 966 O O . GLN B 1 5 ? -8.25 -15.031 7.906 1 98.25 5 GLN B O 1
ATOM 971 N N . ALA B 1 6 ? -9.242 -13.422 9.141 1 98.69 6 ALA B N 1
ATOM 972 C CA . ALA B 1 6 ? -9.969 -12.914 7.98 1 98.69 6 ALA B CA 1
ATOM 973 C C . ALA B 1 6 ? -9.008 -12.383 6.918 1 98.69 6 ALA B C 1
ATOM 975 O O . ALA B 1 6 ? -9.195 -12.625 5.723 1 98.69 6 ALA B O 1
ATOM 976 N N . ILE B 1 7 ? -7.965 -11.711 7.301 1 98.88 7 ILE B N 1
ATOM 977 C CA . ILE B 1 7 ? -6.961 -11.172 6.391 1 98.88 7 ILE B CA 1
ATOM 978 C C . ILE B 1 7 ? -6.188 -12.312 5.738 1 98.88 7 ILE B C 1
ATOM 980 O O . ILE B 1 7 ? -5.961 -12.305 4.527 1 98.88 7 ILE B O 1
ATOM 984 N N . ARG B 1 8 ? -5.836 -13.297 6.539 1 98.75 8 ARG B N 1
ATOM 985 C CA . ARG B 1 8 ? -5.145 -14.453 5.988 1 98.75 8 ARG B CA 1
ATOM 986 C C . ARG B 1 8 ? -5.996 -15.148 4.93 1 98.75 8 ARG B C 1
ATOM 988 O O . ARG B 1 8 ? -5.469 -15.648 3.932 1 98.75 8 ARG B O 1
ATOM 995 N N . ALA B 1 9 ? -7.266 -15.211 5.168 1 98.62 9 ALA B N 1
ATOM 996 C CA . ALA B 1 9 ? -8.164 -15.812 4.188 1 98.62 9 ALA B CA 1
ATOM 997 C C . ALA B 1 9 ? -8.141 -15.047 2.869 1 98.62 9 ALA B C 1
ATOM 999 O O . ALA B 1 9 ? -8.188 -15.648 1.793 1 98.62 9 ALA B O 1
ATOM 1000 N N . VAL B 1 10 ? -8.055 -13.742 2.906 1 98.94 10 VAL B N 1
ATOM 1001 C CA . VAL B 1 10 ? -7.965 -12.93 1.701 1 98.94 10 VAL B CA 1
ATOM 1002 C C . VAL B 1 10 ? -6.66 -13.234 0.969 1 98.94 10 VAL B C 1
ATOM 1004 O O . VAL B 1 10 ? -6.645 -13.383 -0.255 1 98.94 10 VAL B O 1
ATOM 1007 N N . ILE B 1 11 ? -5.555 -13.336 1.724 1 98.81 11 ILE B N 1
ATOM 1008 C CA . ILE B 1 11 ? -4.254 -13.617 1.129 1 98.81 11 ILE B CA 1
ATOM 1009 C C . ILE B 1 11 ? -4.277 -14.992 0.467 1 98.81 11 ILE B C 1
ATOM 1011 O O . ILE B 1 11 ? -3.713 -15.18 -0.614 1 98.81 11 ILE B O 1
ATOM 1015 N N . HIS B 1 12 ? -4.93 -15.93 1.084 1 98.12 12 HIS B N 1
ATOM 1016 C CA . HIS B 1 12 ? -5.062 -17.266 0.498 1 98.12 12 HIS B CA 1
ATOM 1017 C C . HIS B 1 12 ? -5.848 -17.203 -0.809 1 98.12 12 HIS B C 1
ATOM 1019 O O . HIS B 1 12 ? -5.484 -17.875 -1.781 1 98.12 12 HIS B O 1
ATOM 1025 N N . LEU B 1 13 ? -6.945 -16.469 -0.829 1 98.56 13 LEU B N 1
ATOM 1026 C CA . LEU B 1 13 ? -7.695 -16.281 -2.064 1 98.56 13 LEU B CA 1
ATOM 1027 C C . LEU B 1 13 ? -6.801 -15.727 -3.168 1 98.56 13 LEU B C 1
ATOM 1029 O O . LEU B 1 13 ? -6.863 -16.188 -4.312 1 98.56 13 LEU B O 1
ATOM 1033 N N . TYR B 1 14 ? -5.988 -14.758 -2.826 1 98.88 14 TYR B N 1
ATOM 1034 C CA . TYR B 1 14 ? -5.09 -14.102 -3.773 1 98.88 14 TYR B CA 1
ATOM 1035 C C . TYR B 1 14 ? -4.074 -15.094 -4.332 1 98.88 14 TYR B C 1
ATOM 1037 O O . TYR B 1 14 ? -4.023 -15.32 -5.543 1 98.88 14 TYR B O 1
ATOM 1045 N N . VAL B 1 15 ? -3.311 -15.75 -3.432 1 98.62 15 VAL B N 1
ATOM 1046 C CA . VAL B 1 15 ? -2.211 -16.609 -3.857 1 98.62 15 VAL B CA 1
ATOM 1047 C C . VAL B 1 15 ? -2.762 -17.828 -4.59 1 98.62 15 VAL B C 1
ATOM 1049 O O . VAL B 1 15 ? -2.246 -18.219 -5.641 1 98.62 15 VAL B O 1
ATOM 1052 N N . ASP B 1 16 ? -3.848 -18.406 -4.055 1 97.25 16 ASP B N 1
ATOM 1053 C CA . ASP B 1 16 ? -4.484 -19.531 -4.746 1 97.25 16 ASP B CA 1
ATOM 1054 C C . ASP B 1 16 ? -5.055 -19.094 -6.094 1 97.25 16 ASP B C 1
ATOM 1056 O O . ASP B 1 16 ? -4.957 -19.828 -7.082 1 97.25 16 ASP B O 1
ATOM 1060 N N . GLY B 1 17 ? -5.707 -17.938 -6.082 1 98.44 17 GLY B N 1
ATOM 1061 C CA . GLY B 1 17 ? -6.238 -17.406 -7.328 1 98.44 17 GLY B CA 1
ATOM 1062 C C . GLY B 1 17 ? -5.191 -17.266 -8.414 1 98.44 17 GLY B C 1
ATOM 1063 O O . GLY B 1 17 ? -5.445 -17.578 -9.578 1 98.44 17 GLY B O 1
ATOM 1064 N N . MET B 1 18 ? -4.031 -16.766 -8.07 1 98.44 18 MET B N 1
ATOM 1065 C CA . MET B 1 18 ? -2.92 -16.656 -9.008 1 98.44 18 MET B CA 1
ATOM 1066 C C . MET B 1 18 ? -2.455 -18.031 -9.484 1 98.44 18 MET B C 1
ATOM 1068 O O . MET B 1 18 ? -2.348 -18.266 -10.688 1 98.44 18 MET B O 1
ATOM 1072 N N . ALA B 1 19 ? -2.207 -18.938 -8.516 1 97.75 19 ALA B N 1
ATOM 1073 C CA . ALA B 1 19 ? -1.62 -20.234 -8.805 1 97.75 19 ALA B CA 1
ATOM 1074 C C . ALA B 1 19 ? -2.533 -21.062 -9.711 1 97.75 19 ALA B C 1
ATOM 1076 O O . ALA B 1 19 ? -2.061 -21.766 -10.602 1 97.75 19 ALA B O 1
ATOM 1077 N N . PHE B 1 20 ? -3.855 -20.906 -9.539 1 97.94 20 PHE B N 1
ATOM 1078 C CA . PHE B 1 20 ? -4.773 -21.812 -10.219 1 97.94 20 PHE B CA 1
ATOM 1079 C C . PHE B 1 20 ? -5.629 -21.047 -11.234 1 97.94 20 PHE B C 1
ATOM 1081 O O . PHE B 1 20 ? -6.652 -21.562 -11.695 1 97.94 20 PHE B O 1
ATOM 1088 N N . ALA B 1 21 ? -5.285 -19.844 -11.516 1 97.81 21 ALA B N 1
ATOM 1089 C CA . ALA B 1 21 ? -5.98 -19 -12.484 1 97.81 21 ALA B CA 1
ATOM 1090 C C . ALA B 1 21 ? -7.473 -18.922 -12.172 1 97.81 21 ALA B C 1
ATOM 1092 O O . ALA B 1 21 ? -8.312 -19.172 -13.047 1 97.81 21 ALA B O 1
ATOM 1093 N N . ASN B 1 22 ? -7.75 -18.672 -10.961 1 98.19 22 ASN B N 1
ATOM 1094 C CA . ASN B 1 22 ? -9.125 -18.562 -10.477 1 98.19 22 ASN B CA 1
ATOM 1095 C C . ASN B 1 22 ? -9.586 -17.109 -10.453 1 98.19 22 ASN B C 1
ATOM 1097 O O . ASN B 1 22 ? -9.422 -16.422 -9.438 1 98.19 22 ASN B O 1
ATOM 1101 N N . GLU B 1 23 ? -10.203 -16.688 -11.516 1 98.5 23 GLU B N 1
ATOM 1102 C CA . GLU B 1 23 ? -10.578 -15.289 -11.688 1 98.5 23 GLU B CA 1
ATOM 1103 C C . GLU B 1 23 ? -11.562 -14.844 -10.609 1 98.5 23 GLU B C 1
ATOM 1105 O O . GLU B 1 23 ? -11.383 -13.789 -9.992 1 98.5 23 GLU B O 1
ATOM 1110 N N . PRO B 1 24 ? -12.641 -15.586 -10.297 1 98.56 24 PRO B N 1
ATOM 1111 C CA . PRO B 1 24 ? -13.555 -15.164 -9.234 1 98.56 24 PRO B CA 1
ATOM 1112 C C . PRO B 1 24 ? -12.852 -14.961 -7.895 1 98.56 24 PRO B C 1
ATOM 1114 O O . PRO B 1 24 ? -13.164 -14.016 -7.168 1 98.56 24 PRO B O 1
ATOM 1117 N N . ALA B 1 25 ? -11.914 -15.805 -7.527 1 98.62 25 ALA B N 1
ATOM 1118 C CA . ALA B 1 25 ? -11.164 -15.672 -6.277 1 98.62 25 ALA B CA 1
ATOM 1119 C C . ALA B 1 25 ? -10.367 -14.375 -6.258 1 98.62 25 ALA B C 1
ATOM 1121 O O . ALA B 1 25 ? -10.328 -13.672 -5.238 1 98.62 25 ALA B O 1
ATOM 1122 N N . LEU B 1 26 ? -9.727 -14.07 -7.426 1 98.88 26 LEU B N 1
ATOM 1123 C CA . LEU B 1 26 ? -8.93 -12.852 -7.523 1 98.88 26 LEU B CA 1
ATOM 1124 C C . LEU B 1 26 ? -9.82 -11.617 -7.422 1 98.88 26 LEU B C 1
ATOM 1126 O O . LEU B 1 26 ? -9.461 -10.641 -6.754 1 98.88 26 LEU B O 1
ATOM 1130 N N . LYS B 1 27 ? -10.984 -11.68 -8.055 1 98.75 27 LYS B N 1
ATOM 1131 C CA . LYS B 1 27 ? -11.914 -10.555 -8 1 98.75 27 LYS B CA 1
ATOM 1132 C C . LYS B 1 27 ? -12.477 -10.367 -6.598 1 98.75 27 LYS B C 1
ATOM 1134 O O . LYS B 1 27 ? -12.828 -9.25 -6.207 1 98.75 27 LYS B O 1
ATOM 1139 N N . LYS B 1 28 ? -12.578 -11.422 -5.855 1 98.56 28 LYS B N 1
ATOM 1140 C CA . LYS B 1 28 ? -13.016 -11.352 -4.461 1 98.56 28 LYS B CA 1
ATOM 1141 C C . LYS B 1 28 ? -11.914 -10.789 -3.568 1 98.56 28 LYS B C 1
ATOM 1143 O O . LYS B 1 28 ? -12.188 -10.055 -2.619 1 98.56 28 LYS B O 1
ATOM 1148 N N . ALA B 1 29 ? -10.641 -11.109 -3.828 1 98.88 29 ALA B N 1
ATOM 1149 C CA . ALA B 1 29 ? -9.508 -10.719 -2.998 1 98.88 29 ALA B CA 1
ATOM 1150 C C . ALA B 1 29 ? -9.172 -9.242 -3.178 1 98.88 29 ALA B C 1
ATOM 1152 O O . ALA B 1 29 ? -8.82 -8.562 -2.217 1 98.88 29 ALA B O 1
ATOM 1153 N N . PHE B 1 30 ? -9.352 -8.711 -4.43 1 98.94 30 PHE B N 1
ATOM 1154 C CA . PHE B 1 30 ? -8.938 -7.352 -4.758 1 98.94 30 PHE B CA 1
ATOM 1155 C C . PHE B 1 30 ? -10.141 -6.438 -4.926 1 98.94 30 PHE B C 1
ATOM 1157 O O . PHE B 1 30 ? -11.141 -6.82 -5.543 1 98.94 30 PHE B O 1
ATOM 1164 N N . HIS B 1 31 ? -10.062 -5.258 -4.336 1 98.88 31 HIS B N 1
ATOM 1165 C CA . HIS B 1 31 ? -11.016 -4.215 -4.688 1 98.88 31 HIS B CA 1
ATOM 1166 C C . HIS B 1 31 ? -10.969 -3.902 -6.18 1 98.88 31 HIS B C 1
ATOM 1168 O O . HIS B 1 31 ? -9.914 -3.996 -6.805 1 98.88 31 HIS B O 1
ATOM 1174 N N . ARG B 1 32 ? -12.07 -3.51 -6.715 1 98.44 32 ARG B N 1
ATOM 1175 C CA . ARG B 1 32 ? -12.18 -3.279 -8.156 1 98.44 32 ARG B CA 1
ATOM 1176 C C . ARG B 1 32 ? -11.227 -2.17 -8.602 1 98.44 32 ARG B C 1
ATOM 1178 O O . ARG B 1 32 ? -10.758 -2.166 -9.734 1 98.44 32 ARG B O 1
ATOM 1185 N N . GLN B 1 33 ? -10.867 -1.224 -7.746 1 98.56 33 GLN B N 1
ATOM 1186 C CA . GLN B 1 33 ? -10.039 -0.073 -8.086 1 98.56 33 GLN B CA 1
ATOM 1187 C C . GLN B 1 33 ? -8.578 -0.313 -7.711 1 98.56 33 GLN B C 1
ATOM 1189 O O . GLN B 1 33 ? -7.746 0.588 -7.824 1 98.56 33 GLN B O 1
ATOM 1194 N N . ALA B 1 34 ? -8.273 -1.499 -7.242 1 98.88 34 ALA B N 1
ATOM 1195 C CA . ALA B 1 34 ? -6.918 -1.792 -6.777 1 98.88 34 ALA B CA 1
ATOM 1196 C C . ALA B 1 34 ? -5.902 -1.623 -7.902 1 98.88 34 ALA B C 1
ATOM 1198 O O . ALA B 1 34 ? -6.215 -1.868 -9.07 1 98.88 34 ALA B O 1
ATOM 1199 N N . ALA B 1 35 ? -4.723 -1.224 -7.555 1 98.81 35 ALA B N 1
ATOM 1200 C CA . ALA B 1 35 ? -3.602 -1.156 -8.492 1 98.81 35 ALA B CA 1
ATOM 1201 C C . ALA B 1 35 ? -2.498 -2.135 -8.094 1 98.81 35 ALA B C 1
ATOM 1203 O O . ALA B 1 35 ? -2.285 -2.395 -6.91 1 98.81 35 ALA B O 1
ATOM 1204 N N . ILE B 1 36 ? -1.833 -2.664 -9.023 1 98.94 36 ILE B N 1
ATOM 1205 C CA . ILE B 1 36 ? -0.657 -3.514 -8.875 1 98.94 36 ILE B CA 1
ATOM 1206 C C . ILE B 1 36 ? 0.568 -2.803 -9.445 1 98.94 36 ILE B C 1
ATOM 1208 O O . ILE B 1 36 ? 0.615 -2.498 -10.641 1 98.94 36 ILE B O 1
ATOM 1212 N N . VAL B 1 37 ? 1.538 -2.588 -8.625 1 98.94 37 VAL B N 1
ATOM 1213 C CA . VAL B 1 37 ? 2.629 -1.695 -9 1 98.94 37 VAL B CA 1
ATOM 1214 C C . VAL B 1 37 ? 3.969 -2.348 -8.664 1 98.94 37 VAL B C 1
ATOM 1216 O O . VAL B 1 37 ? 4.117 -2.975 -7.613 1 98.94 37 VAL B O 1
ATOM 1219 N N . GLY B 1 38 ? 4.922 -2.254 -9.453 1 98.88 38 GLY B N 1
ATOM 1220 C CA . GLY B 1 38 ? 6.285 -2.709 -9.234 1 98.88 38 GLY B CA 1
ATOM 1221 C C . GLY B 1 38 ? 7.203 -2.443 -10.406 1 98.88 38 GLY B C 1
ATOM 1222 O O . GLY B 1 38 ? 6.797 -1.819 -11.391 1 98.88 38 GLY B O 1
ATOM 1223 N N . ASN B 1 39 ? 8.469 -2.734 -10.25 1 98.56 39 ASN B N 1
ATOM 1224 C CA . ASN B 1 39 ? 9.406 -2.707 -11.367 1 98.56 39 ASN B CA 1
ATOM 1225 C C . ASN B 1 39 ? 9.445 -4.047 -12.102 1 98.56 39 ASN B C 1
ATOM 1227 O O . ASN B 1 39 ? 9.664 -5.09 -11.484 1 98.56 39 ASN B O 1
ATOM 1231 N N . PHE B 1 40 ? 9.148 -3.947 -13.328 1 97.31 40 PHE B N 1
ATOM 1232 C CA . PHE B 1 40 ? 9.188 -5.145 -14.156 1 97.31 40 PHE B CA 1
ATOM 1233 C C . PHE B 1 40 ? 9.992 -4.898 -15.43 1 97.31 40 PHE B C 1
ATOM 1235 O O . PHE B 1 40 ? 9.664 -4.008 -16.219 1 97.31 40 PHE B O 1
ATOM 1242 N N . GLN B 1 41 ? 11.07 -5.699 -15.633 1 91.81 41 GLN B N 1
ATOM 1243 C CA . GLN B 1 41 ? 11.914 -5.625 -16.812 1 91.81 41 GLN B CA 1
ATOM 1244 C C . GLN B 1 41 ? 12.43 -4.203 -17.047 1 91.81 41 GLN B C 1
ATOM 1246 O O . GLN B 1 41 ? 12.305 -3.66 -18.141 1 91.81 41 GLN B O 1
ATOM 1251 N N . GLY B 1 42 ? 12.734 -3.561 -15.984 1 91.69 42 GLY B N 1
ATOM 1252 C CA . GLY B 1 42 ? 13.453 -2.299 -16.062 1 91.69 42 GLY B CA 1
ATOM 1253 C C . GLY B 1 42 ? 12.539 -1.092 -16.094 1 91.69 42 GLY B C 1
ATOM 1254 O O . GLY B 1 42 ? 13 0.044 -16.219 1 91.69 42 GLY B O 1
ATOM 1255 N N . ALA B 1 43 ? 11.227 -1.297 -16.031 1 96.88 43 ALA B N 1
ATOM 1256 C 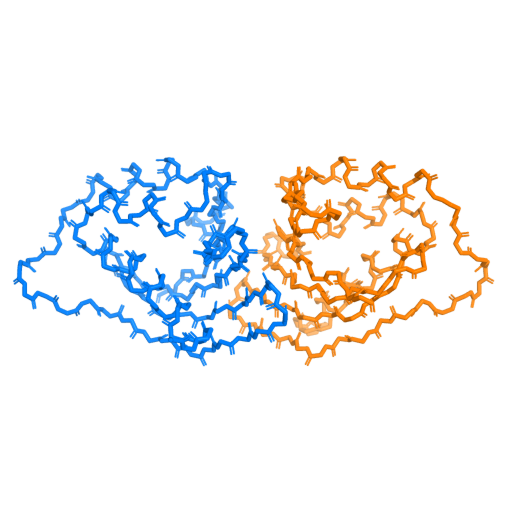CA . ALA B 1 43 ? 10.289 -0.179 -16.047 1 96.88 43 ALA B CA 1
ATOM 1257 C C . ALA B 1 43 ? 9.227 -0.337 -14.961 1 96.88 43 ALA B C 1
ATOM 1259 O O . ALA B 1 43 ? 8.945 -1.452 -14.516 1 96.88 43 ALA B O 1
ATOM 1260 N N . VAL B 1 44 ? 8.672 0.814 -14.594 1 98.44 44 VAL B N 1
ATOM 1261 C CA . VAL B 1 44 ? 7.562 0.77 -13.648 1 98.44 44 VAL B CA 1
ATOM 1262 C C . VAL B 1 44 ? 6.328 0.179 -14.328 1 98.44 44 VAL B C 1
ATOM 1264 O O . VAL B 1 44 ? 5.914 0.645 -15.391 1 98.44 44 VAL B O 1
ATOM 1267 N N . GLU B 1 45 ? 5.816 -0.811 -13.781 1 98.69 45 GLU B N 1
ATOM 1268 C CA . GLU B 1 45 ? 4.539 -1.389 -14.188 1 98.69 45 GLU B CA 1
ATOM 1269 C C . GLU B 1 45 ? 3.408 -0.936 -13.266 1 98.69 45 GLU B C 1
ATOM 1271 O O . GLU B 1 45 ? 3.559 -0.944 -12.039 1 98.69 45 GLU B O 1
ATOM 1276 N N . TRP B 1 46 ? 2.354 -0.491 -13.867 1 98.75 46 TRP B N 1
ATOM 1277 C CA . TRP B 1 46 ? 1.124 -0.096 -13.188 1 98.75 46 TRP B CA 1
ATOM 1278 C C . TRP B 1 46 ? -0.091 -0.757 -13.828 1 98.75 46 TRP B C 1
ATOM 1280 O O . TRP B 1 46 ? -0.511 -0.371 -14.922 1 98.75 46 TRP B O 1
ATOM 1290 N N . LEU B 1 47 ? -0.666 -1.726 -13.133 1 98.88 47 LEU B N 1
ATOM 1291 C CA . LEU B 1 47 ? -1.801 -2.465 -13.672 1 98.88 47 LEU B CA 1
ATOM 1292 C C . LEU B 1 47 ? -3.062 -2.197 -12.859 1 98.88 47 LEU B C 1
ATOM 1294 O O . LEU B 1 47 ? -3.004 -2.086 -11.633 1 98.88 47 LEU B O 1
ATOM 1298 N N . SER B 1 48 ? -4.133 -2.135 -13.602 1 98.81 48 SER B N 1
ATOM 1299 C CA . SER B 1 48 ? -5.418 -2.264 -12.922 1 98.81 48 SER B CA 1
ATOM 1300 C C . SER B 1 48 ? -5.648 -3.691 -12.438 1 98.81 48 SER B C 1
ATOM 1302 O O . SER B 1 48 ? -4.953 -4.613 -12.859 1 98.81 48 SER B O 1
ATOM 1304 N N . ARG B 1 49 ? -6.586 -3.828 -11.555 1 98.81 49 ARG B N 1
ATOM 1305 C CA . ARG B 1 49 ? -6.973 -5.168 -11.125 1 98.81 49 ARG B CA 1
ATOM 1306 C C . ARG B 1 49 ? -7.277 -6.062 -12.32 1 98.81 49 ARG B C 1
ATOM 1308 O O . ARG B 1 49 ? -6.812 -7.203 -12.383 1 98.81 49 ARG B O 1
ATOM 1315 N N . ASP B 1 50 ? -8.039 -5.555 -13.297 1 98.81 50 ASP B N 1
ATOM 1316 C CA . ASP B 1 50 ? -8.469 -6.375 -14.43 1 98.81 50 ASP B CA 1
ATOM 1317 C C . ASP B 1 50 ? -7.293 -6.738 -15.328 1 98.81 50 ASP B C 1
ATOM 1319 O O . ASP B 1 50 ? -7.215 -7.859 -15.836 1 98.81 50 ASP B O 1
ATOM 1323 N N . GLU B 1 51 ? -6.422 -5.809 -15.555 1 98.88 51 GLU B N 1
ATOM 1324 C CA . GLU B 1 51 ? -5.219 -6.105 -16.328 1 98.88 51 GLU B CA 1
ATOM 1325 C C . GLU B 1 51 ? -4.359 -7.152 -15.633 1 98.88 51 GLU B C 1
ATOM 1327 O O . GLU B 1 51 ? -3.805 -8.039 -16.281 1 98.88 51 GLU B O 1
ATOM 1332 N N . PHE B 1 52 ? -4.195 -7.012 -14.344 1 98.88 52 PHE B N 1
ATOM 1333 C CA . PHE B 1 52 ? -3.449 -7.973 -13.547 1 98.88 52 PHE B CA 1
ATOM 1334 C C . PHE B 1 52 ? -4.059 -9.367 -13.664 1 98.88 52 PHE B C 1
ATOM 1336 O O . PHE B 1 52 ? -3.355 -10.336 -13.953 1 98.88 52 PHE B O 1
ATOM 1343 N N . ILE B 1 53 ? -5.355 -9.414 -13.484 1 98.81 53 ILE B N 1
ATOM 1344 C CA . ILE B 1 53 ? -6.059 -10.688 -13.562 1 98.81 53 ILE B CA 1
ATOM 1345 C C . ILE B 1 53 ? -5.906 -11.281 -14.961 1 98.81 53 ILE B C 1
ATOM 1347 O O . ILE B 1 53 ? -5.664 -12.484 -15.109 1 98.81 53 ILE B O 1
ATOM 1351 N N . ALA B 1 54 ? -6.027 -10.453 -16 1 98.75 54 ALA B N 1
ATOM 1352 C CA . ALA B 1 54 ? -5.844 -10.922 -17.375 1 98.75 54 ALA B CA 1
ATOM 1353 C C . ALA B 1 54 ? -4.457 -11.531 -17.562 1 98.75 54 ALA B C 1
ATOM 1355 O O . ALA B 1 54 ? -4.309 -12.539 -18.25 1 98.75 54 ALA B O 1
ATOM 1356 N N . SER B 1 55 ? -3.461 -10.906 -16.969 1 98.06 55 SER B N 1
ATOM 1357 C CA . SER B 1 55 ? -2.096 -11.406 -17.094 1 98.06 55 SER B CA 1
ATOM 1358 C C . SER B 1 55 ? -1.952 -12.773 -16.422 1 98.06 55 SER B C 1
ATOM 1360 O O . SER B 1 55 ? -1.194 -13.617 -16.891 1 98.06 55 SER B O 1
ATOM 1362 N N . ILE B 1 56 ? -2.598 -12.961 -15.281 1 98.38 56 ILE B N 1
ATOM 1363 C CA . ILE B 1 56 ? -2.59 -14.242 -14.594 1 98.38 56 ILE B CA 1
ATOM 1364 C C . ILE B 1 56 ? -3.281 -15.297 -15.453 1 98.38 56 ILE B C 1
ATOM 1366 O O . ILE B 1 56 ? -2.77 -16.406 -15.617 1 98.38 56 ILE B O 1
ATOM 1370 N N . MET B 1 57 ? -4.418 -14.93 -16.047 1 98.12 57 MET B N 1
ATOM 1371 C CA . MET B 1 57 ? -5.23 -15.859 -16.828 1 98.12 57 MET B CA 1
ATOM 1372 C C . MET B 1 57 ? -4.5 -16.281 -18.094 1 98.12 57 MET B C 1
ATOM 1374 O O . MET B 1 57 ? -4.84 -17.297 -18.688 1 98.12 57 MET B O 1
ATOM 1378 N N . ALA B 1 58 ? -3.572 -15.547 -18.516 1 97.81 58 ALA B N 1
ATOM 1379 C CA . ALA B 1 58 ? -2.811 -15.836 -19.719 1 97.81 58 ALA B CA 1
ATOM 1380 C C . ALA B 1 58 ? -1.794 -16.953 -19.484 1 97.81 58 ALA B C 1
ATOM 1382 O O . ALA B 1 58 ? -1.25 -17.516 -20.422 1 97.81 58 ALA B O 1
ATOM 1383 N N . GLU B 1 59 ? -1.502 -17.281 -18.188 1 96.88 59 GLU B N 1
ATOM 1384 C CA . GLU B 1 59 ? -0.561 -18.328 -17.828 1 96.88 59 GLU B CA 1
ATOM 1385 C C . GLU B 1 59 ? -1.285 -19.641 -17.547 1 96.88 59 GLU B C 1
ATOM 1387 O O . GLU B 1 59 ? -2.471 -19.641 -17.203 1 96.88 59 GLU B O 1
ATOM 1392 N N . ALA B 1 60 ? -0.554 -20.734 -17.641 1 96.19 60 ALA B N 1
ATOM 1393 C CA . ALA B 1 60 ? -1.133 -22.031 -17.297 1 96.19 60 ALA B CA 1
ATOM 1394 C C . ALA B 1 60 ? -1.306 -22.188 -15.797 1 96.19 60 ALA B C 1
ATOM 1396 O O . ALA B 1 60 ? -0.389 -21.891 -15.023 1 96.19 60 ALA B O 1
ATOM 1397 N N . PRO B 1 61 ? -2.479 -22.656 -15.406 1 96.81 61 PRO B N 1
ATOM 1398 C CA . PRO B 1 61 ? -2.654 -22.891 -13.977 1 96.81 61 PRO B CA 1
ATOM 1399 C C . PRO B 1 61 ? -1.771 -24.031 -13.453 1 96.81 61 PRO B C 1
ATOM 1401 O O . PRO B 1 61 ? -1.338 -24.875 -14.234 1 96.81 61 PRO B O 1
ATOM 1404 N N . ALA B 1 62 ? -1.498 -23.984 -12.18 1 96.31 62 ALA B N 1
ATOM 1405 C CA . ALA B 1 62 ? -0.788 -25.078 -11.523 1 96.31 62 ALA B CA 1
ATOM 1406 C C . ALA B 1 62 ? -1.607 -26.359 -11.57 1 96.31 62 ALA B C 1
ATOM 1408 O O . ALA B 1 62 ? -2.834 -26.328 -11.695 1 96.31 62 ALA B O 1
ATOM 1409 N N . ALA B 1 63 ? -0.877 -27.469 -11.453 1 95.56 63 ALA B N 1
ATOM 1410 C CA . ALA B 1 63 ? -1.542 -28.766 -11.422 1 95.56 63 ALA B CA 1
ATOM 1411 C C . ALA B 1 63 ? -2.387 -28.922 -10.164 1 95.56 63 ALA B C 1
ATOM 1413 O O . ALA B 1 63 ? -2.053 -28.375 -9.109 1 95.56 63 ALA B O 1
ATOM 1414 N N . PRO B 1 64 ? -3.486 -29.672 -10.352 1 92.31 64 PRO B N 1
ATOM 1415 C CA . PRO B 1 64 ? -4.27 -29.953 -9.148 1 92.31 64 PRO B CA 1
ATOM 1416 C C . PRO B 1 64 ? -3.43 -30.547 -8.023 1 92.31 64 PRO B C 1
ATOM 1418 O O . PRO B 1 64 ? -2.543 -31.375 -8.281 1 92.31 64 PRO B O 1
ATOM 1421 N N . GLY B 1 65 ? -3.662 -30.078 -6.855 1 93 65 GLY B N 1
ATOM 1422 C CA . GLY B 1 65 ? -2.949 -30.594 -5.703 1 93 65 GLY B CA 1
ATOM 1423 C C . GLY B 1 65 ? -1.688 -29.828 -5.375 1 93 65 GLY B C 1
ATOM 1424 O O . GLY B 1 65 ? -1.072 -30.031 -4.332 1 93 65 GLY B O 1
ATOM 1425 N N . THR B 1 66 ? -1.229 -28.984 -6.27 1 95.94 66 THR B N 1
ATOM 1426 C CA . THR B 1 66 ? -0.072 -28.125 -6.008 1 95.94 66 THR B CA 1
ATOM 1427 C C . THR B 1 66 ? -0.303 -27.266 -4.77 1 95.94 66 THR B C 1
ATOM 1429 O O . THR B 1 66 ? -1.393 -26.719 -4.582 1 95.94 66 THR B O 1
ATOM 1432 N N . GLN B 1 67 ? 0.701 -27.219 -3.918 1 96.38 67 GLN B N 1
ATOM 1433 C CA . GLN B 1 67 ? 0.693 -26.25 -2.828 1 96.38 67 GLN B CA 1
ATOM 1434 C C . GLN B 1 67 ? 1.487 -25 -3.197 1 96.38 67 GLN B C 1
ATOM 1436 O O . GLN B 1 67 ? 2.721 -25.016 -3.209 1 96.38 67 GLN B O 1
ATOM 1441 N N . PRO B 1 68 ? 0.792 -24 -3.502 1 96.81 68 PRO B N 1
ATOM 1442 C CA . PRO B 1 68 ? 1.518 -22.781 -3.887 1 96.81 68 PRO B CA 1
ATOM 1443 C C . PRO B 1 68 ? 2.412 -22.25 -2.77 1 96.81 68 PRO B C 1
ATOM 1445 O O . PRO B 1 68 ? 2.047 -22.328 -1.593 1 96.81 68 PRO B O 1
ATOM 1448 N N . LEU B 1 69 ? 3.584 -21.703 -3.123 1 97.56 69 LEU B N 1
ATOM 1449 C CA . LEU B 1 69 ? 4.422 -21.016 -2.139 1 97.56 69 LEU B CA 1
ATOM 1450 C C . LEU B 1 69 ? 3.729 -19.766 -1.606 1 97.56 69 LEU B C 1
ATOM 1452 O O . LEU B 1 69 ? 3.277 -18.922 -2.383 1 97.56 69 LEU B O 1
ATOM 1456 N N . MET B 1 70 ? 3.613 -19.656 -0.419 1 98.06 70 MET B N 1
ATOM 1457 C CA . MET B 1 70 ? 3.055 -18.531 0.303 1 98.06 70 MET B CA 1
ATOM 1458 C C . MET B 1 70 ? 3.654 -18.422 1.7 1 98.06 70 MET B C 1
ATOM 1460 O O . MET B 1 70 ? 3.48 -19.312 2.527 1 98.06 70 MET B O 1
ATOM 1464 N N . GLU B 1 71 ? 4.402 -17.469 1.916 1 98.5 71 GLU B N 1
ATOM 1465 C CA . GLU B 1 71 ? 4.938 -17.172 3.24 1 98.5 71 GLU B CA 1
ATOM 1466 C C . GLU B 1 71 ? 4.52 -15.773 3.697 1 98.5 71 GLU B C 1
ATOM 1468 O O . GLU B 1 71 ? 5.07 -14.773 3.238 1 98.5 71 GLU B O 1
ATOM 1473 N N . ILE B 1 72 ? 3.547 -15.719 4.57 1 98.69 72 ILE B N 1
ATOM 1474 C CA . ILE B 1 72 ? 3.143 -14.445 5.156 1 98.69 72 ILE B CA 1
ATOM 1475 C C . ILE B 1 72 ? 4.145 -14.031 6.234 1 98.69 72 ILE B C 1
ATOM 1477 O O . ILE B 1 72 ? 4.215 -14.656 7.293 1 98.69 72 ILE B O 1
ATOM 1481 N N . GLU B 1 73 ? 4.852 -12.961 6.016 1 98.38 73 GLU B N 1
ATOM 1482 C CA . GLU B 1 73 ? 5.973 -12.594 6.875 1 98.38 73 GLU B CA 1
ATOM 1483 C C . GLU B 1 73 ? 5.566 -11.508 7.871 1 98.38 73 GLU B C 1
ATOM 1485 O O . GLU B 1 73 ? 6.18 -11.375 8.938 1 98.38 73 GLU B O 1
ATOM 1490 N N . MET B 1 74 ? 4.574 -10.805 7.516 1 97.69 74 MET B N 1
ATOM 1491 C CA . MET B 1 74 ? 4.148 -9.68 8.344 1 97.69 74 MET B CA 1
ATOM 1492 C C . MET B 1 74 ? 2.668 -9.383 8.141 1 97.69 74 MET B C 1
ATOM 1494 O O . MET B 1 74 ? 2.174 -9.422 7.012 1 97.69 74 MET B O 1
ATOM 1498 N N . ILE B 1 75 ? 1.93 -9.211 9.195 1 98.56 75 ILE B N 1
ATOM 1499 C CA . ILE B 1 75 ? 0.584 -8.641 9.203 1 98.56 75 ILE B CA 1
ATOM 1500 C C . ILE B 1 75 ? 0.491 -7.543 10.258 1 98.56 75 ILE B C 1
ATOM 1502 O O . ILE B 1 75 ? 0.68 -7.801 11.445 1 98.56 75 ILE B O 1
ATOM 1506 N N . GLU B 1 76 ? 0.265 -6.371 9.797 1 98.31 76 GLU B N 1
ATOM 1507 C CA . GLU B 1 76 ? 0.004 -5.234 10.672 1 98.31 76 GLU B CA 1
ATOM 1508 C C . GLU B 1 76 ? -1.427 -4.73 10.516 1 98.31 76 GLU B C 1
ATOM 1510 O O . GLU B 1 76 ? -1.885 -4.496 9.391 1 98.31 76 GLU B O 1
ATOM 1515 N N . ILE B 1 77 ? -2.094 -4.555 11.656 1 98.69 77 ILE B N 1
ATOM 1516 C CA . ILE B 1 77 ? -3.482 -4.109 11.617 1 98.69 77 ILE B CA 1
ATOM 1517 C C . ILE B 1 77 ? -3.637 -2.834 12.445 1 98.69 77 ILE B C 1
ATOM 1519 O O . ILE B 1 77 ? -3.158 -2.758 13.578 1 98.69 77 ILE B O 1
ATOM 1523 N N . THR B 1 78 ? -4.211 -1.838 11.914 1 98.56 78 THR B N 1
ATOM 1524 C CA . THR B 1 78 ? -4.637 -0.625 12.602 1 98.56 78 THR B CA 1
ATOM 1525 C C . THR B 1 78 ? -6.09 -0.297 12.273 1 98.56 78 THR B C 1
ATOM 1527 O O . THR B 1 78 ? -6.387 0.22 11.188 1 98.56 78 THR B O 1
ATOM 1530 N N . GLY B 1 79 ? -6.988 -0.631 13.211 1 98 79 GLY B N 1
ATOM 1531 C CA . GLY B 1 79 ? -8.406 -0.415 12.961 1 98 79 GLY B CA 1
ATOM 1532 C C . GLY B 1 79 ? -8.914 -1.163 11.742 1 98 79 GLY B C 1
ATOM 1533 O O . GLY B 1 79 ? -8.875 -2.395 11.703 1 98 79 GLY B O 1
ATOM 1534 N N . ASP B 1 80 ? -9.336 -0.372 10.719 1 98.62 80 ASP B N 1
ATOM 1535 C CA . ASP B 1 80 ? -9.953 -0.931 9.523 1 98.62 80 ASP B CA 1
ATOM 1536 C C . ASP B 1 80 ? -8.945 -1.004 8.375 1 98.62 80 ASP B C 1
ATOM 1538 O O . ASP B 1 80 ? -9.336 -1.111 7.207 1 98.62 80 ASP B O 1
ATOM 1542 N N . THR B 1 81 ? -7.691 -0.906 8.656 1 98.88 81 THR B N 1
ATOM 1543 C CA . THR B 1 81 ? -6.633 -1.004 7.66 1 98.88 81 THR B CA 1
ATOM 1544 C C . THR B 1 81 ? -5.609 -2.064 8.062 1 98.88 81 THR B C 1
ATOM 1546 O O . THR B 1 81 ? -5.465 -2.381 9.242 1 98.88 81 THR B O 1
ATOM 1549 N N . ALA B 1 82 ? -4.918 -2.561 7.055 1 98.94 82 ALA B N 1
ATOM 1550 C CA . ALA B 1 82 ? -3.865 -3.535 7.324 1 98.94 82 ALA B CA 1
ATOM 1551 C C . ALA B 1 82 ? -2.793 -3.5 6.238 1 98.94 82 ALA B C 1
ATOM 1553 O O . ALA B 1 82 ? -3.074 -3.135 5.094 1 98.94 82 ALA B O 1
ATOM 1554 N N . SER B 1 83 ? -1.621 -3.814 6.57 1 98.88 83 SER B N 1
ATOM 1555 C CA . SER B 1 83 ? -0.488 -4.027 5.672 1 98.88 83 SER B CA 1
ATOM 1556 C C . SER B 1 83 ? 0.107 -5.418 5.852 1 98.88 83 SER B C 1
ATOM 1558 O O . SER B 1 83 ? 0.354 -5.855 6.977 1 98.88 83 SER B O 1
ATOM 1560 N N . VAL B 1 84 ? 0.277 -6.129 4.781 1 98.88 84 VAL B N 1
ATOM 1561 C CA . VAL B 1 84 ? 0.766 -7.5 4.805 1 98.88 84 VAL B CA 1
ATOM 1562 C C . VAL B 1 84 ? 1.974 -7.637 3.879 1 98.88 84 VAL B C 1
ATOM 1564 O O . VAL B 1 84 ? 1.979 -7.098 2.771 1 98.88 84 VAL B O 1
ATOM 1567 N N . ARG B 1 85 ? 2.969 -8.312 4.277 1 98.88 85 ARG B N 1
ATOM 1568 C CA . ARG B 1 85 ? 4.051 -8.742 3.398 1 98.88 85 ARG B CA 1
ATOM 1569 C C . ARG B 1 85 ? 4.016 -10.25 3.184 1 98.88 85 ARG B C 1
ATOM 1571 O O . ARG B 1 85 ? 3.998 -11.023 4.148 1 98.88 85 ARG B O 1
ATOM 1578 N N . VAL B 1 86 ? 4.043 -10.672 1.983 1 98.81 86 VAL B N 1
ATOM 1579 C CA . VAL B 1 86 ? 3.947 -12.094 1.652 1 98.81 86 VAL B CA 1
ATOM 1580 C C . VAL B 1 86 ? 4.949 -12.43 0.55 1 98.81 86 VAL B C 1
ATOM 1582 O O . VAL B 1 86 ? 5.133 -11.656 -0.392 1 98.81 86 VAL B O 1
ATOM 1585 N N . ILE B 1 87 ? 5.621 -13.531 0.693 1 98.81 87 ILE B N 1
ATOM 1586 C CA . ILE B 1 87 ? 6.434 -14.109 -0.372 1 98.81 87 ILE B CA 1
ATOM 1587 C C . ILE B 1 87 ? 5.598 -15.109 -1.172 1 98.81 87 ILE B C 1
ATOM 1589 O O . ILE B 1 87 ? 4.895 -15.938 -0.595 1 98.81 87 ILE B O 1
ATOM 1593 N N . ASP B 1 88 ? 5.645 -14.953 -2.434 1 98.56 88 ASP B N 1
ATOM 1594 C CA . ASP B 1 88 ? 4.934 -15.875 -3.309 1 98.56 88 ASP B CA 1
ATOM 1595 C C . ASP B 1 88 ? 5.719 -16.125 -4.594 1 98.56 88 ASP B C 1
ATOM 1597 O O . ASP B 1 88 ? 6.793 -15.562 -4.797 1 98.56 88 ASP B O 1
ATOM 1601 N N . GLU B 1 89 ? 5.242 -17.094 -5.348 1 97.44 89 GLU B N 1
ATOM 1602 C CA . GLU B 1 89 ? 5.82 -17.438 -6.641 1 97.44 89 GLU B CA 1
ATOM 1603 C C . GLU B 1 89 ? 4.738 -17.578 -7.707 1 97.44 89 GLU B C 1
ATOM 1605 O O . GLU B 1 89 ? 3.668 -18.141 -7.445 1 97.44 89 GLU B O 1
ATOM 1610 N N . PHE B 1 90 ? 5.031 -17.078 -8.828 1 96.75 90 PHE B N 1
ATOM 1611 C CA . PHE B 1 90 ? 4.133 -17.172 -9.969 1 96.75 90 PHE B CA 1
ATOM 1612 C C . PHE B 1 90 ? 4.922 -17.203 -11.273 1 96.75 90 PHE B C 1
ATOM 1614 O O . PHE B 1 90 ? 5.812 -16.391 -11.484 1 96.75 90 PHE B O 1
ATOM 1621 N N . ALA B 1 91 ? 4.582 -18.188 -12.141 1 93.88 91 ALA B N 1
ATOM 1622 C CA . ALA B 1 91 ? 5.172 -18.312 -13.469 1 93.88 91 ALA B CA 1
ATOM 1623 C C . ALA B 1 91 ? 6.695 -18.375 -13.383 1 93.88 91 ALA B C 1
ATOM 1625 O O . ALA B 1 91 ? 7.398 -17.75 -14.18 1 93.88 91 ALA B O 1
ATOM 1626 N N . GLY B 1 92 ? 7.176 -18.984 -12.305 1 94.25 92 GLY B N 1
ATOM 1627 C CA . GLY B 1 92 ? 8.602 -19.219 -12.141 1 94.25 92 GLY B CA 1
ATOM 1628 C C . GLY B 1 92 ? 9.328 -18.031 -11.523 1 94.25 92 GLY B C 1
ATOM 1629 O O . GLY B 1 92 ? 10.555 -18.062 -11.367 1 94.25 92 GLY B O 1
ATOM 1630 N N . MET B 1 93 ? 8.609 -17.047 -11.25 1 96.81 93 MET B N 1
ATOM 1631 C CA . MET B 1 93 ? 9.195 -15.844 -10.656 1 96.81 93 MET B CA 1
ATOM 1632 C C . MET B 1 93 ? 8.844 -15.734 -9.18 1 96.81 93 MET B C 1
ATOM 1634 O O . MET B 1 93 ? 7.715 -16.047 -8.789 1 96.81 93 MET B O 1
ATOM 1638 N N . ARG B 1 94 ? 9.773 -15.25 -8.352 1 98.12 94 ARG B N 1
ATOM 1639 C CA . ARG B 1 94 ? 9.562 -15.062 -6.918 1 98.12 94 ARG B CA 1
ATOM 1640 C C . ARG B 1 94 ? 9.328 -13.594 -6.586 1 98.12 94 ARG B C 1
ATOM 1642 O O . ARG B 1 94 ? 10.039 -12.719 -7.086 1 98.12 94 ARG B O 1
ATOM 1649 N N . PHE B 1 95 ? 8.367 -13.375 -5.73 1 98.69 95 PHE B N 1
ATOM 1650 C CA . PHE B 1 95 ? 7.984 -12.008 -5.395 1 98.69 95 PHE B CA 1
ATOM 1651 C C . PHE B 1 95 ? 7.922 -11.82 -3.885 1 98.69 95 PHE B C 1
ATOM 1653 O O . PHE B 1 95 ? 7.617 -12.758 -3.148 1 98.69 95 PHE B O 1
ATOM 1660 N N . SER B 1 96 ? 8.273 -10.664 -3.418 1 98.81 96 SER B N 1
ATOM 1661 C CA . SER B 1 96 ? 7.762 -10.102 -2.172 1 98.81 96 SER B CA 1
ATOM 1662 C C . SER B 1 96 ? 6.676 -9.07 -2.438 1 98.81 96 SER B C 1
ATOM 1664 O O . SER B 1 96 ? 6.922 -8.055 -3.094 1 98.81 96 SER B O 1
ATOM 1666 N N . ASP B 1 97 ? 5.531 -9.344 -1.985 1 98.88 97 ASP B N 1
ATOM 1667 C CA . ASP B 1 97 ? 4.406 -8.43 -2.164 1 98.88 97 ASP B CA 1
ATOM 1668 C C . ASP B 1 97 ? 4.102 -7.676 -0.871 1 98.88 97 ASP B C 1
ATOM 1670 O O . ASP B 1 97 ? 4.031 -8.281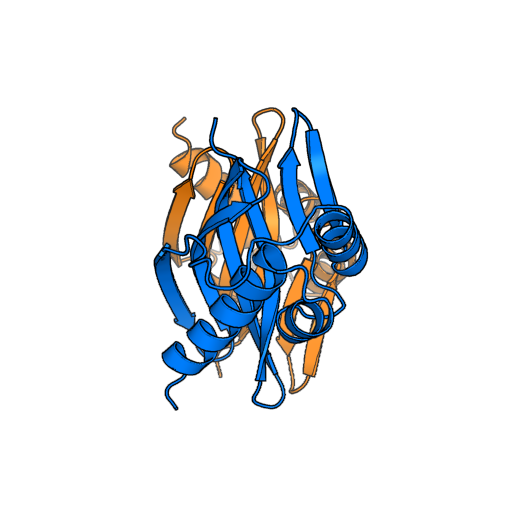 0.202 1 98.88 97 ASP B O 1
ATOM 1674 N N . TYR B 1 98 ? 4.004 -6.41 -0.906 1 98.94 98 TYR B N 1
ATOM 1675 C CA . TYR B 1 98 ? 3.295 -5.625 0.097 1 98.94 98 TYR B CA 1
ATOM 1676 C C . TYR B 1 98 ? 1.841 -5.41 -0.304 1 98.94 98 TYR B C 1
ATOM 1678 O O . TYR B 1 98 ? 1.558 -4.754 -1.31 1 98.94 98 TYR B O 1
ATOM 1686 N N . LEU B 1 99 ? 0.908 -5.965 0.492 1 98.94 99 LEU B N 1
ATOM 1687 C CA . LEU B 1 99 ? -0.523 -5.832 0.245 1 98.94 99 LEU B CA 1
ATOM 1688 C C . LEU B 1 99 ? -1.166 -4.891 1.259 1 98.94 99 LEU B C 1
ATOM 1690 O O . LEU B 1 99 ? -1.009 -5.074 2.469 1 98.94 99 LEU B O 1
ATOM 1694 N N . SER B 1 100 ? -1.807 -3.844 0.765 1 98.94 100 SER B N 1
ATOM 1695 C CA . SER B 1 100 ? -2.645 -2.977 1.589 1 98.94 100 SER B CA 1
ATOM 1696 C 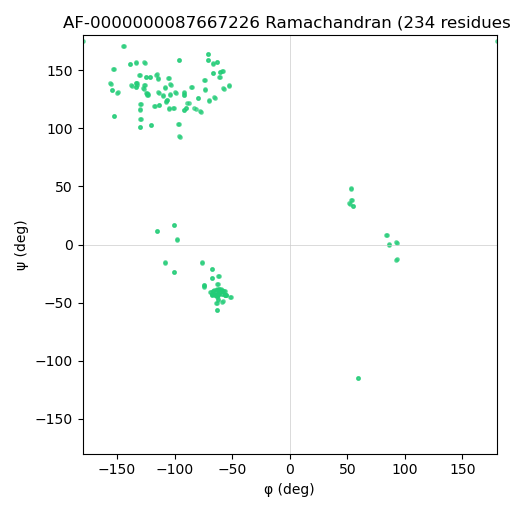C . SER B 1 100 ? -4.094 -3.445 1.585 1 98.94 100 SER B C 1
ATOM 1698 O O . SER B 1 100 ? -4.68 -3.666 0.521 1 98.94 100 SER B O 1
ATOM 1700 N N . LEU B 1 101 ? -4.664 -3.604 2.748 1 98.94 101 LEU B N 1
ATOM 1701 C CA . LEU B 1 101 ? -6.043 -4.062 2.844 1 98.94 101 LEU B CA 1
ATOM 1702 C C . LEU B 1 101 ? -6.902 -3.049 3.588 1 98.94 101 LEU B C 1
ATOM 1704 O O . LEU B 1 101 ? -6.441 -2.412 4.539 1 98.94 101 LEU B O 1
ATOM 1708 N N . LEU B 1 102 ? -8.117 -2.928 3.152 1 98.94 102 LEU B N 1
ATOM 1709 C CA . LEU B 1 102 ? -9.133 -2.08 3.768 1 98.94 102 LEU B CA 1
ATOM 1710 C C . LEU B 1 102 ? -10.375 -2.891 4.121 1 98.94 102 LEU B C 1
ATOM 1712 O O . LEU B 1 102 ? -10.828 -3.719 3.33 1 98.94 102 LEU B O 1
ATOM 1716 N N . LYS B 1 103 ? -10.797 -2.729 5.336 1 98.75 103 LYS B N 1
ATOM 1717 C CA . LYS B 1 103 ? -12.07 -3.316 5.734 1 98.75 103 LYS B CA 1
ATOM 1718 C C . LYS B 1 103 ? -13.227 -2.342 5.5 1 98.75 103 LYS B C 1
ATOM 1720 O O . LYS B 1 103 ? -13.219 -1.227 6.027 1 98.75 103 LYS B O 1
ATOM 1725 N N . ALA B 1 104 ? -14.109 -2.678 4.688 1 98.25 104 ALA B N 1
ATOM 1726 C CA . ALA B 1 104 ? -15.336 -1.924 4.422 1 98.25 104 ALA B CA 1
ATOM 1727 C C . ALA B 1 104 ? -16.547 -2.842 4.406 1 98.25 104 ALA B C 1
ATOM 1729 O O . ALA B 1 104 ? -16.5 -3.951 3.867 1 98.25 104 ALA B O 1
ATOM 1730 N N . ASP B 1 105 ? -17.641 -2.381 5.078 1 96.19 105 ASP B N 1
ATOM 1731 C CA . ASP B 1 105 ? -18.875 -3.158 5.168 1 96.19 105 ASP B CA 1
ATOM 1732 C C . ASP B 1 105 ? -18.594 -4.574 5.66 1 96.19 105 ASP B C 1
ATOM 1734 O O . ASP B 1 105 ? -19.062 -5.547 5.07 1 96.19 105 ASP B O 1
ATOM 1738 N N . GLY B 1 106 ? -17.625 -4.691 6.559 1 96.31 106 GLY B N 1
ATOM 1739 C CA . GLY B 1 106 ? -17.344 -5.938 7.254 1 96.31 106 GLY B CA 1
ATOM 1740 C C . GLY B 1 106 ? -16.453 -6.871 6.465 1 96.31 106 GLY B C 1
ATOM 1741 O O . GLY B 1 106 ? -16.203 -8 6.883 1 96.31 106 GLY B O 1
ATOM 1742 N N . ARG B 1 107 ? -15.93 -6.375 5.383 1 97.5 107 ARG B N 1
ATOM 1743 C CA . ARG B 1 107 ? -15.133 -7.246 4.523 1 97.5 107 ARG B CA 1
ATOM 1744 C C . ARG B 1 107 ? -13.758 -6.645 4.25 1 97.5 107 ARG B C 1
ATOM 1746 O O . ARG B 1 107 ? -13.641 -5.441 3.998 1 97.5 107 ARG B O 1
ATOM 1753 N N . TRP B 1 108 ? -12.727 -7.484 4.379 1 98.88 108 TRP B N 1
ATOM 1754 C CA . TRP B 1 108 ? -11.375 -7.098 4.004 1 98.88 108 TRP B CA 1
ATOM 1755 C C . TRP B 1 108 ? -11.141 -7.316 2.512 1 98.88 108 TRP B C 1
ATOM 1757 O O . TRP B 1 108 ? -11.5 -8.367 1.97 1 98.88 108 TRP B O 1
ATOM 1767 N N . THR B 1 109 ? -10.523 -6.352 1.828 1 98.88 109 THR B N 1
ATOM 1768 C CA . THR B 1 109 ? -10.078 -6.496 0.445 1 98.88 109 THR B CA 1
ATOM 1769 C C . THR B 1 109 ? -8.703 -5.863 0.245 1 98.88 109 THR B C 1
ATOM 1771 O O . THR B 1 109 ? -8.305 -4.988 1.015 1 98.88 109 THR B O 1
ATOM 1774 N N . ILE B 1 110 ? -7.988 -6.328 -0.744 1 99 110 ILE B N 1
ATOM 1775 C CA . ILE B 1 110 ? -6.719 -5.715 -1.122 1 99 110 ILE B CA 1
ATOM 1776 C C . ILE B 1 110 ? -6.98 -4.469 -1.967 1 99 110 ILE B C 1
ATOM 1778 O O . ILE B 1 110 ? -7.66 -4.539 -2.992 1 99 110 ILE B O 1
ATOM 1782 N N . VAL B 1 111 ? -6.414 -3.365 -1.545 1 98.94 111 VAL B N 1
ATOM 1783 C CA . VAL B 1 111 ? -6.656 -2.123 -2.27 1 98.94 111 VAL B CA 1
ATOM 1784 C C . VAL B 1 111 ? -5.395 -1.716 -3.031 1 98.94 111 VAL B C 1
ATOM 1786 O O . VAL B 1 111 ? -5.445 -0.849 -3.908 1 98.94 111 VAL B O 1
ATOM 1789 N N . ASN B 1 112 ? -4.301 -2.27 -2.729 1 98.88 112 ASN B N 1
ATOM 1790 C CA . ASN B 1 112 ? -3.057 -2.029 -3.451 1 98.88 112 ASN B CA 1
ATOM 1791 C C . ASN B 1 112 ? -2.086 -3.197 -3.297 1 98.88 112 ASN B C 1
ATOM 1793 O O . ASN B 1 112 ? -1.966 -3.77 -2.213 1 98.88 112 ASN B O 1
ATOM 1797 N N . LYS B 1 113 ? -1.439 -3.566 -4.316 1 98.94 113 LYS B N 1
ATOM 1798 C CA . LYS B 1 113 ? -0.309 -4.492 -4.32 1 98.94 113 LYS B CA 1
ATOM 1799 C C . LYS B 1 113 ? 0.956 -3.811 -4.832 1 98.94 113 LYS B C 1
ATOM 1801 O O . LYS B 1 113 ? 0.979 -3.297 -5.953 1 98.94 113 LYS B O 1
ATOM 1806 N N . LEU B 1 114 ? 1.957 -3.734 -4.055 1 98.94 114 LEU B N 1
ATOM 1807 C CA . LEU B 1 114 ? 3.32 -3.361 -4.414 1 98.94 114 LEU B CA 1
ATOM 1808 C C . LEU B 1 114 ? 4.238 -4.578 -4.402 1 98.94 114 LEU B C 1
ATOM 1810 O O . LEU B 1 114 ? 4.301 -5.305 -3.406 1 98.94 114 LEU B O 1
ATOM 1814 N N . TYR B 1 115 ? 4.902 -4.809 -5.523 1 98.94 115 TYR B N 1
ATOM 1815 C CA . TYR B 1 115 ? 5.668 -6.051 -5.531 1 98.94 115 TYR B CA 1
ATOM 1816 C C . TYR B 1 115 ? 7.133 -5.785 -5.855 1 98.94 115 TYR B C 1
ATOM 1818 O O . TYR B 1 115 ? 7.449 -4.879 -6.629 1 98.94 115 TYR B O 1
ATOM 1826 N N . HIS B 1 116 ? 8.016 -6.512 -5.262 1 98.81 116 HIS B N 1
ATOM 1827 C CA . HIS B 1 116 ? 9.43 -6.641 -5.617 1 98.81 116 HIS B CA 1
ATOM 1828 C C . HIS B 1 116 ? 9.703 -7.973 -6.305 1 98.81 116 HIS B C 1
ATOM 1830 O O . HIS B 1 116 ? 9.445 -9.039 -5.734 1 98.81 116 HIS B O 1
ATOM 1836 N N . LEU B 1 117 ? 10.109 -7.871 -7.496 1 98.62 117 LEU B N 1
ATOM 1837 C CA . LEU B 1 117 ? 10.523 -9.062 -8.227 1 98.62 117 LEU B CA 1
ATOM 1838 C C . LEU B 1 117 ? 11.961 -9.445 -7.867 1 98.62 117 LEU B C 1
ATOM 1840 O O . LEU B 1 117 ? 12.883 -8.656 -8.062 1 98.62 117 LEU B O 1
ATOM 1844 N N . HIS B 1 118 ? 12.102 -10.633 -7.266 1 97.38 118 HIS B N 1
ATOM 1845 C CA . HIS B 1 118 ? 13.438 -11.102 -6.91 1 97.38 118 HIS B CA 1
ATOM 1846 C C . HIS B 1 118 ? 14.211 -11.555 -8.148 1 97.38 118 HIS B C 1
ATOM 1848 O O . HIS B 1 118 ? 13.633 -12.125 -9.07 1 97.38 118 HIS B O 1
ATOM 1854 N N . ALA B 1 119 ? 15.602 -11.258 -8.211 1 86.56 119 ALA B N 1
ATOM 1855 C CA . ALA B 1 119 ? 16.469 -11.672 -9.305 1 86.56 119 ALA B CA 1
ATOM 1856 C C . ALA B 1 119 ? 16.719 -13.18 -9.273 1 86.56 119 ALA B C 1
ATOM 1858 O O . ALA B 1 119 ? 16.719 -13.797 -8.203 1 86.56 119 ALA B O 1
#

InterPro domains:
  IPR032710 NTF2-like domain superfamily [SSF54427] (2-118)
  IPR039437 Aldolase FrzH/putative lumazine-binding [PF12893] (3-116)

Foldseek 3Di:
DDPVVQLVVLVCLCQQCLQALPLVSLPQQADQAEWEWEDDPHDIDIDGSVRVSVVSNVDHHDDPPDDWDKDWDDWDDDVQKIWTWIWGDHPRWIKTWIFIWGDDPNHIHTRYIYIDTDD/DDPVVQLVVLVCLCQQCLQALPLVSLPQQADQAEWEWEDDPRDIDIDGSVRVSVVSNVDHHHDPPDDWDKDWDDWDDDVQKIWTWIWGDHPRWIKTWIFIWGDDPNHIHTRYIYIDTDD

Organism: NCBI:txid484088

Sequence (238 aa):
MSEEQAIRAVIHLYVDGMAFANEPALKKAFHRQAAIVGNFQGAVEWLSRDEFIASIMAEAPAAPGTQPLMEIEMIEITGDTASVRVIDEFAGMRFSDYLSLLKADGRWTIVNKLYHLHAMSEEQAIRAVIHLYVDGMAFANEPALKKAFHRQAAIVGNFQGAVEWLSRDEFIASIMAEAPAAPGTQPLMEIEMIEITGDTASVRVIDEFAGMRFSDYLSLLKADGRWTIVNKLYHLHA

Radius of gyration: 17.73 Å; Cα contacts (8 Å, |Δi|>4): 496; chains: 2; bounding box: 41×60×36 Å